Protein 8BXH (pdb70)

B-factor: mean 26.98, std 14.67, range [10.23, 125.67]

InterPro domains:
  IPR000299 FERM domain [PS50057] (37-380)
  IPR000719 Protein kinase domain [PS50011] (545-809)
  IPR000719 Protein kinase domain [PS50011] (849-1126)
  IPR000980 SH2 domain [PF21990] (399-501)
  IPR000980 SH2 domain [PS50001] (401-482)
  IPR000980 SH2 domain [SM00252] (397-487)
  IPR001245 Serine-threonine/tyrosine-protein kinase, catalytic domain [PF07714] (546-805)
  IPR001245 Serine-threonine/tyrosine-protein kinase, catalytic domain [PF07714] (849-1120)
  IPR001245 Serine-threonine/tyrosine-protein kinase, catalytic domain [PR00109] (929-942)
  IPR001245 Serine-threonine/tyrosine-protein kinase, catalytic domain [PR00109] (966-984)
  IPR001245 Serine-threonine/tyrosine-protein kinase, catalytic domain [PR00109] (1016-1026)
  IPR001245 Serine-threonine/tyrosine-protein kinase, catalytic domain [PR00109] (1035-1057)
  IPR008266 Tyrosine-protein kinase, active site [PS00109] (972-984)
  IPR011009 Protein kinase-like domain superfamily [SSF56112] (522-814)
  IPR011009 Protein kinase-like domain superfamily [SSF56112] (842-1119)
  IPR011993 PH-like domain superfamily [G3DSA:2.30.29.30] (267-387)
  IPR016251 Tyrosine-protein kinase, non-receptor Jak/Tyk2 [PIRSF000636] (9-1130)
  IPR016251 Tyrosine-protein kinase, non-receptor Jak/Tyk2 [PR01823] (365-389)
  IPR016251 Tyrosine-protein kinase, non-receptor Jak/Tyk2 [PR01823] (693-717)
  IPR016251 Tyrosine-protein kinase, non-receptor Jak/Tyk2 [PR01823] (919-945)

Nearest PDB structures (foldseek):
  7ree-assembly1_A  TM=9.880E-01  e=8.557E-50  Homo sapiens
  5tq3-assembly2_B  TM=9.654E-01  e=2.389E-45  Homo sapiens
  5tq3-assembly1_A  TM=9.717E-01  e=9.694E-45  Homo sapiens
  6aak-assembly1_B  TM=9.637E-01  e=3.749E-36  Homo sapiens
  6glb-assembly2_B  TM=9.439E-01  e=1.583E-36  Homo sapiens

Foldseek 3Di:
DVDDDDADQVQQEPVQWAFDAWFDADDFKTKTWTARCPVPPPHHAIKIKIFTPDDDPVLVVLVVVLLVLQCVDDDQQAFHWDHWHCPPVNPGIMTITHDAPQAFQLVCLVPPVVLDDVLLLLLALLSVLVLLVRCVVQQKFQQDDASNQWGHNDSRGIHGHDSSPIDHDDPPDLADDPDDDHPLLLFALCCLVGVDTHQLRVLLSSLLRSQSSQLSNDPCQHSVSQLCVVQPVPDDDCSSSVSSNVCLVVPNDRDRHVPHDPVSNVLSVLSSDNPSVSRDGSVVSSVVSVCVSVPPDD

Structure (mmCIF, N/CA/C/O backbone):
data_8BXH
#
_entry.id   8BXH
#
_cell.length_a   107.360
_cell.length_b   68.926
_cell.length_c   49.936
_cell.angle_alpha   90.000
_cell.angle_beta   99.510
_cell.angle_gamma   90.000
#
_symmetry.space_group_name_H-M   'C 1 2 1'
#
loop_
_entity.id
_entity.type
_entity.pdbx_description
1 polymer 'Tyrosine-protein kinase JAK2'
2 non-polymer Momelotinib
3 non-polymer 'MALONATE ION'
4 water water
#
loop_
_atom_site.group_PDB
_atom_site.id
_atom_site.type_symbol
_atom_site.label_atom_id
_atom_site.label_alt_id
_atom_site.label_comp_id
_atom_site.label_asym_id
_atom_site.label_entity_id
_atom_site.label_seq_id
_atom_site.pdbx_PDB_ins_code
_atom_site.Cartn_x
_atom_site.Cartn_y
_atom_site.Cartn_z
_atom_site.occupancy
_atom_site.B_iso_or_equiv
_atom_site.auth_seq_id
_atom_site.auth_comp_id
_atom_site.auth_asym_id
_atom_site.auth_atom_id
_atom_site.pdbx_PDB_model_num
ATOM 1 N N . ASN A 1 17 ? -42.66354 -0.79374 30.25125 1.000 48.39000 833 ASN A N 1
ATOM 2 C CA . ASN A 1 17 ? -42.58377 -0.97106 31.69648 1.000 47.32000 833 ASN A CA 1
ATOM 3 C C . ASN A 1 17 ? -42.02370 -2.34004 32.08710 1.000 43.00000 833 ASN A C 1
ATOM 4 O O . ASN A 1 17 ? -40.91362 -2.44014 32.63038 1.000 44.12000 833 ASN A O 1
ATOM 14 N N . LEU A 1 18 ? -42.80541 -3.38557 31.79123 1.000 47.54253 834 LEU A N 1
ATOM 15 C CA . LEU A 1 18 ? -42.52324 -4.71182 32.33119 1.000 50.49812 834 LEU A CA 1
ATOM 16 C C . LEU A 1 18 ? -41.08221 -5.12636 32.07690 1.000 47.93467 834 LEU A C 1
ATOM 17 O O . LEU A 1 18 ? -40.41930 -5.66063 32.97228 1.000 47.21882 834 LEU A O 1
ATOM 33 N N . TYR A 1 19 ? -40.58576 -4.89776 30.86011 1.000 45.24752 835 TYR A N 1
ATOM 34 C CA . TYR A 1 19 ? -39.22416 -5.25167 30.47009 1.000 41.74712 835 TYR A CA 1
ATOM 35 C C . TYR A 1 19 ? -38.56630 -4.02471 29.85934 1.000 39.28367 835 TYR A C 1
ATOM 36 O O . TYR A 1 19 ? -39.02205 -3.52004 28.82695 1.000 40.94172 835 TYR A O 1
ATOM 54 N N . PHE A 1 20 ? -37.49804 -3.55518 30.49623 1.000 36.32286 836 PHE A N 1
ATOM 55 C CA . PHE A 1 20 ? -36.82383 -2.33811 30.06620 1.000 39.70480 836 PHE A CA 1
ATOM 56 C C . PHE A 1 20 ? -36.01678 -2.59111 28.79755 1.000 47.26619 836 PHE A C 1
ATOM 57 O O . PHE A 1 20 ? -35.61090 -3.71897 28.50634 1.000 50.35602 836 PHE A O 1
ATOM 74 N N . GLN A 1 21 ? -35.79885 -1.51698 28.03687 1.000 50.79821 837 GLN A N 1
ATOM 75 C CA . GLN A 1 21 ? -35.11931 -1.60567 26.75131 1.000 55.80930 837 GLN A CA 1
ATOM 76 C C . GLN A 1 21 ? -33.77384 -2.30487 26.89253 1.000 58.38857 837 GLN A C 1
ATOM 77 O O . GLN A 1 21 ? -33.08436 -2.18179 27.90846 1.000 59.80188 837 GLN A O 1
ATOM 81 N N . SER A 1 22 ? -33.39445 -3.03908 25.85077 1.000 59.21761 838 SER A N 1
ATOM 82 C CA . SER A 1 22 ? -32.13802 -3.77199 25.88757 1.000 59.49662 838 SER A CA 1
ATOM 83 C C . SER A 1 22 ? -30.95780 -2.81138 25.95490 1.000 63.09178 838 SER A C 1
ATOM 84 O O . SER A 1 22 ? -30.86010 -1.86504 25.16950 1.000 66.06842 838 SER A O 1
ATOM 92 N N . MET A 1 23 ? -30.06623 -3.05611 26.91052 1.000 64.51828 839 MET A N 1
ATOM 93 C CA . MET A 1 23 ? -28.79668 -2.35279 26.99815 1.000 67.45280 839 MET A CA 1
ATOM 94 C C . MET A 1 23 ? -27.78641 -3.33312 27.57043 1.000 64.21026 839 MET A C 1
ATOM 95 O O . MET A 1 23 ? -28.14909 -4.26406 28.29242 1.000 64.14451 839 MET A O 1
ATOM 99 N N . ASP A 1 24 ? -26.51721 -3.14290 27.23383 1.000 53.48010 840 ASP A N 1
ATOM 100 C CA . ASP A 1 24 ? -25.47236 -4.02589 27.74210 1.000 43.13153 840 ASP A CA 1
ATOM 101 C C . ASP A 1 24 ? -24.66772 -3.25861 28.78360 1.000 35.38322 840 ASP A C 1
ATOM 102 O O . ASP A 1 24 ? -23.64489 -2.64080 28.46164 1.000 34.83577 840 ASP A O 1
ATOM 111 N N . PRO A 1 25 ? -25.09747 -3.23837 30.04522 1.000 30.69055 841 PRO A N 1
ATOM 112 C CA . PRO A 1 25 ? -24.36858 -2.45903 31.05147 1.000 27.65335 841 PRO A CA 1
ATOM 113 C 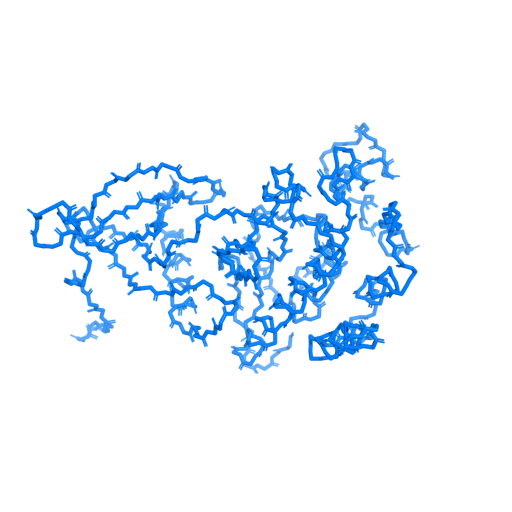C . PRO A 1 25 ? -23.08169 -3.09664 31.54337 1.000 26.77428 841 PRO A C 1
ATOM 114 O O . PRO A 1 25 ? -22.40900 -2.49466 32.38513 1.000 26.24787 841 PRO A O 1
ATOM 125 N N . THR A 1 26 ? -22.71826 -4.29150 31.07873 1.000 27.27697 842 THR A N 1
ATOM 126 C CA . THR A 1 26 ? -21.45527 -4.89638 31.47289 1.000 27.36908 842 THR A CA 1
ATOM 127 C C . THR A 1 26 ? -20.39353 -4.77278 30.39647 1.000 26.34528 842 THR A C 1
ATOM 128 O O . THR A 1 26 ? -19.25951 -5.21341 30.61489 1.000 28.26389 842 THR A O 1
ATOM 139 N N . GLN A 1 27 ? -20.73910 -4.19739 29.23681 1.000 24.71349 843 GLN A N 1
ATOM 140 C CA . GLN A 1 27 ? -19.78635 -4.12121 28.13656 1.000 23.16862 843 GLN A CA 1
ATOM 141 C C . GLN A 1 27 ? -18.64321 -3.18273 28.48173 1.000 23.42120 843 GLN A C 1
ATOM 142 O O . GLN A 1 27 ? -17.47301 -3.49604 28.23566 1.000 23.98445 843 GLN A O 1
ATOM 156 N N . PHE A 1 28 ? -18.96336 -2.02954 29.06486 1.000 20.55510 844 PHE A N 1
ATOM 157 C CA . PHE A 1 28 ? -17.96795 -1.05806 29.50360 1.000 19.08126 844 PHE A CA 1
ATOM 158 C C . PHE A 1 28 ? -18.26631 -0.74350 30.96312 1.000 19.54448 844 PHE A C 1
ATOM 159 O O . PHE A 1 28 ? -19.06901 0.14050 31.27791 1.000 21.13148 844 PHE A O 1
ATOM 176 N N . GLU A 1 29 ? -17.60437 -1.47719 31.84960 1.000 21.39465 845 GLU A N 1
ATOM 177 C CA . GLU A 1 29 ? -17.75516 -1.27800 33.28141 1.000 21.75526 845 GLU A CA 1
ATOM 178 C C . GLU A 1 29 ? -16.85120 -0.14432 33.73194 1.000 20.64986 845 GLU A C 1
ATOM 179 O O . GLU A 1 29 ? -15.67342 -0.09691 33.36199 1.000 20.22613 845 GLU A O 1
ATOM 191 N N . GLU A 1 30 ? -17.39923 0.75870 34.54991 1.000 21.02884 846 GLU A N 1
ATOM 192 C CA . GLU A 1 30 ? -16.66211 1.96960 34.89420 1.000 21.79999 846 GLU A CA 1
ATOM 193 C C . GLU A 1 30 ? -15.33571 1.64551 35.56655 1.000 21.73684 846 GLU A C 1
ATOM 194 O O . GLU A 1 30 ? -14.34364 2.35181 35.34478 1.000 22.00528 846 GLU A O 1
ATOM 206 N N . ARG A 1 31 ? -15.27401 0.56618 36.35331 1.000 23.35282 847 ARG A N 1
ATOM 207 C CA . ARG A 1 31 ? -14.03676 0.27826 37.07015 1.000 26.00049 847 ARG A CA 1
ATOM 208 C C . ARG A 1 31 ? -12.87714 -0.06134 36.13997 1.000 25.69258 847 ARG A C 1
ATOM 209 O O . ARG A 1 31 ? -11.72003 0.01829 36.56495 1.000 28.96133 847 ARG A O 1
ATOM 230 N N . HIS A 1 32 ? -13.15025 -0.43781 34.89085 1.000 22.90805 848 HIS A N 1
ATOM 231 C CA . HIS A 1 32 ? -12.09966 -0.78408 33.94386 1.000 22.55006 848 HIS A CA 1
ATOM 232 C C . HIS A 1 32 ? -11.87969 0.27905 32.88353 1.000 21.18416 848 HIS A C 1
ATOM 233 O O . HIS A 1 32 ? -11.03363 0.09023 31.99531 1.000 22.16581 848 HIS A O 1
ATOM 247 N N . LEU A 1 33 ? -12.59301 1.39210 32.96202 1.000 20.35771 849 LEU A N 1
ATOM 248 C CA . LEU A 1 33 ? -12.46404 2.48414 32.00568 1.000 19.67343 849 LEU A CA 1
ATOM 249 C C . LEU A 1 33 ? -11.51332 3.50855 32.61200 1.000 20.53407 849 LEU A C 1
ATOM 250 O O . LEU A 1 33 ? -11.86819 4.20697 33.56726 1.000 24.02126 849 LEU A O 1
ATOM 266 N N . LYS A 1 34 ? -10.30791 3.59904 32.05074 1.000 19.58134 850 LYS A N 1
ATOM 267 C CA . LYS A 1 34 ? -9.20312 4.33081 32.65555 1.000 21.24470 850 LYS A CA 1
ATOM 268 C C . LYS A 1 34 ? -8.93103 5.61040 31.88223 1.000 21.21570 850 LYS A C 1
ATOM 269 O O . LYS A 1 34 ? -8.72171 5.57038 30.66975 1.000 20.04188 850 LYS A O 1
ATOM 288 N N . PHE A 1 35 ? -8.89277 6.73266 32.59570 1.000 20.08136 851 PHE A N 1
ATOM 289 C CA . PHE A 1 35 ? -8.65075 8.03302 31.98589 1.000 20.31032 851 PHE A CA 1
ATOM 290 C C . PHE A 1 35 ? -7.25600 8.09972 31.38320 1.000 19.98400 851 PHE A C 1
ATOM 291 O O . PHE A 1 35 ? -6.26991 7.71715 32.02289 1.000 21.47360 851 PHE A O 1
ATOM 308 N N . LEU A 1 36 ? -7.17601 8.60935 30.15028 1.000 19.58129 852 LEU A N 1
ATOM 309 C CA . LEU A 1 36 ? -5.90029 8.93097 29.52348 1.000 18.73647 852 LEU A CA 1
ATOM 310 C C . LEU A 1 36 ? -5.70904 10.41355 29.25182 1.000 20.65245 852 LEU A C 1
ATOM 311 O O . LEU A 1 36 ? -4.58837 10.90263 29.37051 1.000 21.58417 852 LEU A O 1
ATOM 327 N N . GLN A 1 37 ? -6.75133 11.13946 28.85272 1.000 21.39733 853 GLN A N 1
ATOM 328 C CA . GLN A 1 37 ? -6.56476 12.52669 28.42852 1.000 23.11331 853 GLN A CA 1
ATOM 329 C C . GLN A 1 37 ? -7.91852 13.19687 28.28517 1.000 23.52653 853 GLN A C 1
ATOM 330 O O . GLN A 1 37 ? -8.90656 12.54664 27.94778 1.000 24.33714 853 GLN A O 1
ATOM 344 N N . GLN A 1 38 ? -7.95760 14.50100 28.56369 1.000 25.23725 854 GLN A N 1
ATOM 345 C CA . GLN A 1 38 ? -9.10163 15.31348 28.17995 1.000 27.80341 854 GLN A CA 1
ATOM 346 C C . GLN A 1 38 ? -8.94678 15.72652 26.72133 1.000 28.68765 854 GLN A C 1
ATOM 347 O O . GLN A 1 38 ? -7.86562 16.14909 26.29760 1.000 31.40110 854 GLN A O 1
ATOM 361 N N . LEU A 1 39 ? -10.02566 15.59086 25.94968 1.000 25.12152 855 LEU A N 1
ATOM 362 C CA . LEU A 1 39 ? -10.00751 15.89152 24.52469 1.000 28.87187 855 LEU A CA 1
ATOM 363 C C . LEU A 1 39 ? -10.77631 17.14481 24.13822 1.000 33.83040 855 LEU A C 1
ATOM 364 O O . LEU A 1 39 ? -10.47813 17.73733 23.10404 1.000 37.95186 855 LEU A O 1
ATOM 380 N N . GLY A 1 40 ? -11.76635 17.55711 24.90410 1.000 36.99129 856 GLY A N 1
ATOM 381 C CA . GLY A 1 40 ? -12.44747 18.79067 24.56986 1.000 40.53119 856 GLY A CA 1
ATOM 382 C C . GLY A 1 40 ? -13.78703 18.87375 25.25149 1.000 45.90022 856 GLY A C 1
ATOM 383 O O . GLY A 1 40 ? -14.30174 17.89496 25.78934 1.000 42.37355 856 GLY A O 1
ATOM 387 N N . LYS A 1 41 ? -14.34130 20.08781 25.22904 1.000 53.06687 857 LYS A N 1
ATOM 388 C CA . LYS A 1 41 ? -15.66026 20.37611 25.77264 1.000 57.18578 857 LYS A CA 1
ATOM 389 C C . LYS A 1 41 ? -16.49740 21.07991 24.71306 1.000 61.69159 857 LYS A C 1
ATOM 390 O O . LYS A 1 41 ? -16.00042 21.95319 23.99530 1.000 62.14692 857 LYS A O 1
ATOM 394 N N . GLY A 1 42 ? -17.76058 20.69320 24.61319 1.000 64.58409 858 GLY A N 1
ATOM 395 C CA . GLY A 1 42 ? -18.71307 21.32953 23.71663 1.000 69.52941 858 GLY A CA 1
ATOM 396 C C . GLY A 1 42 ? -19.59351 22.31749 24.44978 1.000 75.71697 858 GLY A C 1
ATOM 397 O O . GLY A 1 42 ? -19.15266 22.99859 25.38218 1.000 74.01154 858 GLY A O 1
ATOM 401 N N . ASN A 1 43 ? -20.85574 22.39933 24.02609 1.000 83.59947 859 ASN A N 1
ATOM 402 C CA . ASN A 1 43 ? -21.82307 23.21137 24.75498 1.000 89.61860 859 ASN A CA 1
ATOM 403 C C . ASN A 1 43 ? -22.37730 22.44341 25.94728 1.000 83.97584 859 ASN A C 1
ATOM 404 O O . ASN A 1 43 ? -22.42123 22.96082 27.06973 1.000 83.11258 859 ASN A O 1
ATOM 415 N N . PHE A 1 44 ? -22.79733 21.20030 25.71663 1.000 79.34894 860 PHE A N 1
ATOM 416 C CA . PHE A 1 44 ? -23.40901 20.38495 26.74887 1.000 72.18233 860 PHE A CA 1
ATOM 417 C C . PHE A 1 44 ? -22.55926 19.19435 27.17020 1.000 54.83028 860 PHE A C 1
ATOM 418 O O . PHE A 1 44 ? -22.94126 18.50068 28.11758 1.000 44.49758 860 PHE A O 1
ATOM 435 N N . GLY A 1 45 ? -21.42044 18.93996 26.50905 1.000 48.76374 861 GLY A N 1
ATOM 436 C CA . GLY A 1 45 ? -20.67648 17.71740 26.72576 1.000 41.82084 861 GLY A CA 1
ATOM 437 C C . GLY A 1 45 ? -19.17869 17.94008 26.85953 1.000 37.08604 861 GLY A C 1
ATOM 438 O O . GLY A 1 45 ? -18.65126 19.02233 26.59820 1.000 37.86768 861 GLY A O 1
ATOM 442 N N . SER A 1 46 ? -18.50285 16.86864 27.26538 1.000 33.15923 862 SER A N 1
ATOM 443 C CA . SER A 1 46 ? -17.06416 16.83812 27.46185 1.000 28.67983 862 SER A CA 1
ATOM 444 C C . SER A 1 46 ? -16.59552 15.47509 26.98075 1.000 25.72942 862 SER A C 1
ATOM 445 O O . SER A 1 46 ? -17.30132 14.48293 27.16646 1.000 25.34516 862 SER A O 1
ATOM 453 N N . VAL A 1 47 ? -15.42584 15.41578 26.35034 1.000 23.68707 863 VAL A N 1
ATOM 454 C CA . VAL A 1 47 ? -14.94049 14.16135 25.78329 1.000 22.08164 863 VAL A CA 1
ATOM 455 C C . VAL A 1 47 ? -13.55496 13.85737 26.32312 1.000 22.61325 863 VAL A C 1
ATOM 456 O O . VAL A 1 47 ? -12.67985 14.73144 26.33946 1.000 24.41607 863 VAL A O 1
ATOM 469 N N . GLU A 1 48 ? -13.35842 12.60790 26.73960 1.000 22.13954 864 GLU A N 1
ATOM 470 C CA . GLU A 1 48 ? -12.07709 12.11418 27.19355 1.000 23.79497 864 GLU A CA 1
ATOM 471 C C . GLU A 1 48 ? -11.59000 10.96018 26.33177 1.000 21.95525 864 GLU A C 1
ATOM 472 O O . GLU A 1 48 ? -12.37015 10.25241 25.69186 1.000 20.82620 864 GLU A O 1
ATOM 484 N N . MET A 1 49 ? -10.27821 10.76318 26.37236 1.000 21.39993 865 MET A N 1
ATOM 485 C CA . MET A 1 49 ? -9.64523 9.54732 25.89246 1.000 19.64711 865 MET A CA 1
ATOM 486 C C . MET A 1 49 ? -9.47142 8.61615 27.08514 1.000 19.08913 865 MET A C 1
ATOM 487 O O . MET A 1 49 ? -8.96648 9.02891 28.13482 1.000 19.46812 865 MET A O 1
ATOM 501 N N . CYS A 1 50 ? -9.87452 7.36083 26.91613 1.000 17.92323 866 CYS A N 1
ATOM 502 C CA . CYS A 1 50 ? -9.74695 6.36301 27.95786 1.000 17.80743 866 CYS A CA 1
ATOM 503 C C . CYS A 1 50 ? -9.21939 5.06961 27.36092 1.000 17.47581 866 CYS A C 1
ATOM 504 O O . CYS A 1 50 ? -9.20180 4.86914 26.14265 1.000 17.28891 866 CYS A O 1
ATOM 512 N N . ARG A 1 51 ? -8.78132 4.18317 28.23890 1.000 18.22060 867 ARG A N 1
ATOM 513 C CA . ARG A 1 51 ? -8.38779 2.83496 27.86530 1.000 19.01813 867 ARG A CA 1
ATOM 514 C C . ARG A 1 51 ? -9.32250 1.88938 28.59316 1.000 19.92080 867 ARG A C 1
ATOM 515 O O . ARG A 1 51 ? -9.56382 2.06007 29.78983 1.000 20.46033 867 ARG A O 1
ATOM 536 N N . TYR A 1 52 ? -9.87409 0.92088 27.87675 1.000 18.74704 868 TYR A N 1
ATOM 537 C CA . TYR A 1 52 ? -10.75958 -0.06670 28.48119 1.000 20.18404 868 TYR A CA 1
ATOM 538 C C . TYR A 1 52 ? -9.94556 -1.34301 28.69326 1.000 23.65022 868 TYR A C 1
ATOM 539 O O . TYR A 1 52 ? -9.62311 -2.04698 27.73020 1.000 25.10301 868 TYR A O 1
ATOM 557 N N . ASP A 1 53 ? -9.63407 -1.63131 29.96597 1.000 27.71912 869 ASP A N 1
ATOM 558 C CA . ASP A 1 53 ? -8.61233 -2.58783 30.39631 1.000 33.04079 869 ASP A CA 1
ATOM 559 C C . ASP A 1 53 ? -9.25333 -3.59778 31.34434 1.000 33.23817 869 ASP A C 1
ATOM 560 O O . ASP A 1 53 ? -8.97147 -3.61035 32.55096 1.000 34.00405 869 ASP A O 1
ATOM 569 N N . PRO A 1 54 ? -10.13274 -4.45840 30.82820 1.000 31.12488 870 PRO A N 1
ATOM 570 C CA . PRO A 1 54 ? -10.83147 -5.39883 31.72124 1.000 34.16204 870 PRO A CA 1
ATOM 571 C C . PRO A 1 54 ? -9.92490 -6.46105 32.31359 1.000 39.29944 870 PRO A C 1
ATOM 572 O O . PRO A 1 54 ? -10.19851 -6.95186 33.41632 1.000 39.85475 870 PRO A O 1
ATOM 583 N N . LEU A 1 55 ? -8.84945 -6.82816 31.62865 1.000 43.06836 871 LEU A N 1
ATOM 584 C CA . LEU A 1 55 ? -7.87024 -7.75368 32.19361 1.000 49.48490 871 LEU A CA 1
ATOM 585 C C . LEU A 1 55 ? -6.82839 -7.01949 33.02201 1.000 55.87510 871 LEU A C 1
ATOM 586 O O . LEU A 1 55 ? -5.65565 -7.40852 33.03381 1.000 59.09652 871 LEU A O 1
ATOM 602 N N . GLN A 1 56 ? -7.27138 -5.96574 33.72697 1.000 57.08841 872 GLN A N 1
ATOM 603 C CA . GLN A 1 56 ? -6.44665 -5.02002 34.47746 1.000 57.59902 872 GLN A CA 1
ATOM 604 C C . GLN A 1 56 ? -4.95818 -5.30764 34.36644 1.000 56.22252 872 GLN A C 1
ATOM 605 O O . GLN A 1 56 ? -4.29298 -5.57496 35.37298 1.000 56.57520 872 GLN A O 1
ATOM 619 N N . ASP A 1 57 ? -4.43290 -5.25545 33.13850 1.000 53.92490 873 ASP A N 1
ATOM 620 C CA . ASP A 1 57 ? -3.03259 -5.56411 32.87518 1.000 53.23534 873 ASP A CA 1
ATOM 621 C C . ASP A 1 57 ? -2.33329 -4.43732 32.12157 1.000 50.77716 873 ASP A C 1
ATOM 622 O O . ASP A 1 57 ? -1.27899 -4.66387 31.52027 1.000 50.16918 873 ASP A O 1
ATOM 631 N N . ASN A 1 58 ? -2.90111 -3.23187 32.13826 1.000 50.26395 874 ASN A N 1
ATOM 632 C CA . ASN A 1 58 ? -2.34507 -2.05805 31.47194 1.000 51.95626 874 ASN A CA 1
ATOM 633 C C . ASN A 1 58 ? -2.45793 -2.12754 29.95175 1.000 49.40331 874 ASN A C 1
ATOM 634 O O . ASN A 1 58 ? -1.68752 -1.46701 29.24188 1.000 47.35309 874 ASN A O 1
ATOM 645 N N . THR A 1 59 ? -3.39635 -2.92745 29.43854 1.000 50.16128 875 THR A N 1
ATOM 646 C CA . THR A 1 59 ? -3.67519 -3.00396 28.00801 1.000 50.40604 875 THR A CA 1
ATOM 647 C C . THR A 1 59 ? -5.14642 -2.68303 27.75314 1.000 50.37441 875 THR A C 1
ATOM 648 O O . THR A 1 59 ? -5.81601 -2.09352 28.61034 1.000 54.32741 875 THR A O 1
ATOM 659 N N . GLY A 1 60 ? -5.65317 -3.06507 26.58950 1.000 43.14728 876 GLY A N 1
ATOM 660 C CA . GLY A 1 60 ? -7.02742 -2.81713 26.20279 1.000 36.89918 876 GLY A CA 1
ATOM 661 C C . GLY A 1 60 ? -7.12311 -1.81309 25.06641 1.000 30.75374 876 GLY A C 1
ATOM 662 O O . GLY A 1 60 ? -6.14500 -1.18089 24.66113 1.000 34.22249 876 GLY A O 1
ATOM 666 N N . GLU A 1 61 ? -8.33725 -1.66959 24.54218 1.000 24.67407 877 GLU A N 1
ATOM 667 C CA A GLU A 1 61 ? -8.55818 -0.73085 23.45370 0.615 23.63708 877 GLU A CA 1
ATOM 668 C CA B GLU A 1 61 ? -8.56047 -0.73089 23.45362 0.385 23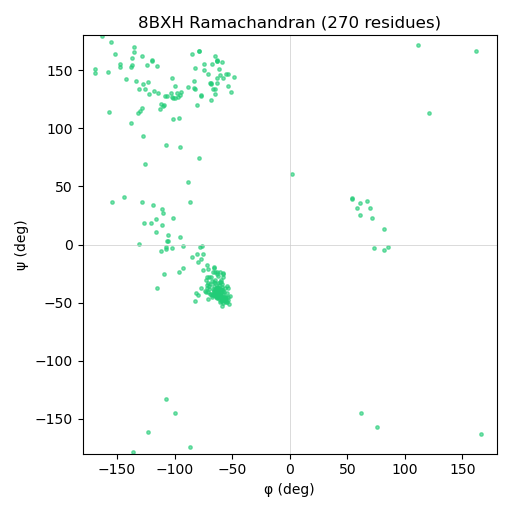.96342 877 GLU A CA 1
ATOM 669 C C . GLU A 1 61 ? -8.64970 0.69303 23.98861 1.000 19.98406 877 GLU A C 1
ATOM 670 O O . GLU A 1 61 ? -9.14480 0.94328 25.09071 1.000 20.52088 877 GLU A O 1
ATOM 693 N N . VAL A 1 62 ? -8.15627 1.62584 23.20564 1.000 18.61803 878 VAL A N 1
ATOM 694 C CA . VAL A 1 62 ? -8.29958 3.04400 23.49473 1.000 18.04954 878 VAL A CA 1
ATOM 695 C C . VAL A 1 62 ? -9.60864 3.49531 22.87594 1.000 17.42313 878 VAL A C 1
ATOM 696 O O . VAL A 1 62 ? -9.92908 3.13512 21.73437 1.000 18.85487 878 VAL A O 1
ATOM 709 N N . VAL A 1 63 ? -10.37317 4.27997 23.63805 1.000 15.61505 879 VAL A N 1
ATOM 710 C CA . VAL A 1 63 ? -11.70144 4.72225 23.23736 1.000 15.30186 879 VAL A CA 1
ATOM 711 C C . VAL A 1 63 ? -11.87153 6.19815 23.58084 1.000 15.36501 879 VAL A C 1
ATOM 712 O O . VAL A 1 63 ? -11.13941 6.76640 24.39412 1.000 16.16771 879 VAL A O 1
ATOM 725 N N . ALA A 1 64 ? -12.84364 6.82056 22.93621 1.000 15.08864 880 ALA A N 1
ATOM 726 C CA . ALA A 1 64 ? -13.26718 8.16168 23.30961 1.000 15.55450 880 ALA A CA 1
ATOM 727 C C . ALA A 1 64 ? -14.55853 8.04160 24.09875 1.000 15.09921 880 ALA A C 1
ATOM 728 O O . ALA A 1 64 ? -15.40348 7.19384 23.79742 1.000 15.69660 880 ALA A O 1
ATOM 735 N N . VAL A 1 65 ? -14.71113 8.89851 25.10278 1.000 14.61230 881 VAL A N 1
ATOM 736 C CA . VAL A 1 65 ? -15.79581 8.80181 26.06845 1.000 15.87823 881 VAL A CA 1
ATOM 737 C C . VAL A 1 65 ? -16.43937 10.17863 26.15316 1.000 17.38103 881 VAL A C 1
ATOM 738 O O . VAL A 1 65 ? -15.79732 11.14065 26.58995 1.000 19.97867 881 VAL A O 1
ATOM 751 N N . LYS A 1 66 ? -17.69363 10.27780 25.73334 1.000 16.29672 882 LYS A N 1
ATOM 752 C CA . LYS A 1 66 ? -18.43231 11.52996 25.80307 1.000 16.95206 882 LYS A CA 1
ATOM 753 C C . LYS A 1 66 ? -19.31337 11.53678 27.04385 1.000 18.32324 882 LYS A C 1
ATOM 754 O O . LYS A 1 66 ? -20.03762 10.56958 27.30683 1.000 17.61527 882 LYS A O 1
ATOM 773 N N . LYS A 1 67 ? -19.22074 12.63228 27.79889 1.000 19.14177 883 LYS A N 1
ATOM 774 C CA . LYS A 1 67 ? -19.96629 12.85732 29.01779 1.000 20.50778 883 LYS A CA 1
ATOM 775 C C . LYS A 1 67 ? -20.64792 14.20915 28.90669 1.000 23.03964 883 LYS A C 1
ATOM 776 O O . LYS A 1 67 ? -20.23119 15.08001 28.14332 1.000 24.70293 883 LYS A O 1
ATOM 795 N N . LEU A 1 68 ? -21.63634 14.42179 29.74649 1.000 26.02150 884 LEU A N 1
ATOM 796 C CA . LEU A 1 68 ? -22.26594 15.72656 29.77502 1.000 25.72943 884 LEU A CA 1
ATOM 797 C C . LEU A 1 68 ? -21.47467 16.71621 30.62836 1.000 26.82429 884 LEU A C 1
ATOM 798 O O . LEU A 1 68 ? -20.75863 16.33399 31.55917 1.000 28.99819 884 LEU A O 1
ATOM 814 N N . GLN A 1 69 ? -21.59196 18.00695 30.26467 1.000 29.20614 885 GLN A N 1
ATOM 815 C CA . GLN A 1 69 ? -21.08943 19.10261 31.09274 1.000 31.16692 885 GLN A CA 1
ATOM 816 C C . GLN A 1 69 ? -22.07325 19.45253 32.20467 1.000 30.94585 885 GLN A C 1
ATOM 817 O O . GLN A 1 69 ? -21.66785 19.72595 33.34157 1.000 32.54073 885 GLN A O 1
ATOM 831 N N . HIS A 1 70 ? -23.36705 19.47844 31.89811 1.000 31.68014 886 HIS A N 1
ATOM 832 C CA . HIS A 1 70 ? -24.39973 19.77692 32.89065 1.000 34.04360 886 HIS A CA 1
ATOM 833 C C . HIS A 1 70 ? -25.48639 18.71845 32.77544 1.000 32.50389 886 HIS A C 1
ATOM 834 O O . HIS A 1 70 ? -26.20395 18.67226 31.77125 1.000 32.73023 886 HIS A O 1
ATOM 848 N N . SER A 1 71 ? -25.62362 17.89678 33.81892 1.000 30.39585 887 SER A N 1
ATOM 849 C CA A SER A 1 71 ? -26.45993 16.69443 33.77266 0.543 35.36738 887 SER A CA 1
ATOM 850 C CA B SER A 1 71 ? -26.46256 16.69856 33.76422 0.457 31.71695 887 SER A CA 1
ATOM 851 C C . SER A 1 71 ? -27.86711 16.99824 34.28736 1.000 33.11184 887 SER A C 1
ATOM 852 O O . SER A 1 71 ? -28.32422 16.48407 35.31207 1.000 33.48296 887 SER A O 1
ATOM 867 N N . THR A 1 72 ? -28.54955 17.86836 33.55744 1.000 29.99308 888 THR A N 1
ATOM 868 C CA . THR A 1 72 ? -29.95013 18.08346 33.84431 1.000 28.60871 888 THR A CA 1
ATOM 869 C C . THR A 1 72 ? -30.75306 16.93464 33.24554 1.000 24.71095 888 THR A C 1
ATOM 870 O O . THR A 1 72 ? -30.28604 16.19681 32.37829 1.000 25.96102 888 THR A O 1
ATOM 881 N N . GLU A 1 73 ? -32.01017 16.83821 33.65759 1.000 27.48229 889 GLU A N 1
ATOM 882 C CA . GLU A 1 73 ? -32.86866 15.79670 33.11531 1.000 31.72490 889 GLU A CA 1
ATOM 883 C C . GLU A 1 73 ? -33.03438 15.92619 31.60447 1.000 33.27766 889 GLU A C 1
ATOM 884 O O . GLU A 1 73 ? -32.92223 14.93368 30.88264 1.000 33.55401 889 GLU A O 1
ATOM 896 N N . GLU A 1 74 ? -33.35934 17.13486 31.11481 1.000 33.15399 890 GLU A N 1
ATOM 897 C CA . GLU A 1 74 ? -33.61901 17.32870 29.68747 1.000 34.57521 890 GLU A CA 1
ATOM 898 C C . GLU A 1 74 ? -32.39737 16.95915 28.86659 1.000 30.95111 890 GLU A C 1
ATOM 899 O O . GLU A 1 74 ? -32.50969 16.37959 27.77604 1.000 31.30115 890 GLU A O 1
ATOM 911 N N . HIS A 1 75 ? -31.21617 17.29848 29.37834 1.000 29.41667 891 HIS A N 1
ATOM 912 C CA . HIS A 1 75 ? -29.99467 16.96071 28.66859 1.000 26.52429 891 HIS A CA 1
ATOM 913 C C . HIS A 1 75 ? -29.78778 15.46153 28.61607 1.000 26.12683 891 HIS A C 1
ATOM 914 O O . HIS A 1 75 ? -29.30957 14.93966 27.60782 1.000 26.05311 891 HIS A O 1
ATOM 928 N N . LEU A 1 76 ? -30.12176 14.74922 29.69341 1.000 25.36093 892 LEU A N 1
ATOM 929 C CA A LEU A 1 76 ? -29.96665 13.29931 29.67639 0.554 25.10566 892 LEU A CA 1
ATOM 930 C CA B LEU A 1 76 ? -29.98372 13.29730 29.68128 0.446 25.45832 892 LEU A CA 1
ATOM 931 C C . LEU A 1 76 ? -30.87069 12.67214 28.61728 1.000 26.15052 892 LEU A C 1
ATOM 932 O O . LEU A 1 76 ? -30.45582 11.73732 27.91960 1.000 26.56897 892 LEU A O 1
ATOM 963 N N . ARG A 1 77 ? -32.10219 13.15839 28.47836 1.000 28.72183 893 ARG A N 1
ATOM 964 C CA . ARG A 1 77 ? -33.01089 12.61971 27.47010 1.000 29.58255 893 ARG A CA 1
ATOM 965 C C . ARG A 1 77 ? -32.46754 12.85886 26.06505 1.000 27.88231 893 ARG A C 1
ATOM 966 O O . ARG A 1 77 ? -32.48078 11.96230 25.20935 1.000 28.82715 893 ARG A O 1
ATOM 987 N N . ASP A 1 78 ? -31.99675 14.07180 25.80397 1.000 26.70847 894 ASP A N 1
ATOM 988 C CA . ASP A 1 78 ? -31.40213 14.34666 24.50278 1.000 25.75312 894 ASP A CA 1
ATOM 989 C C . ASP A 1 78 ? -30.16356 13.49453 24.26262 1.000 22.28164 894 ASP A C 1
ATOM 990 O O . ASP A 1 78 ? -29.91677 13.06988 23.13132 1.000 21.34995 894 ASP A O 1
ATOM 999 N N . PHE A 1 79 ? -29.35639 13.26530 25.30571 1.000 20.79724 895 PHE A N 1
ATOM 1000 C CA . PHE A 1 79 ? -28.15148 12.44175 25.17081 1.000 19.76819 895 PHE A CA 1
ATOM 1001 C C . PHE A 1 79 ? -28.50371 10.99890 24.83258 1.000 19.87342 895 PHE A C 1
ATOM 1002 O O . PHE A 1 79 ? -27.83871 10.37329 23.99849 1.000 18.22852 895 PHE A O 1
ATOM 1019 N N . GLU A 1 80 ? -29.56048 10.45848 25.44383 1.000 20.43402 896 GLU A N 1
ATOM 1020 C CA . GLU A 1 80 ? -30.02790 9.12851 25.06163 1.000 21.79214 896 GLU A CA 1
ATOM 1021 C C . GLU A 1 80 ? -30.38983 9.06083 23.58304 1.000 21.07885 896 GLU A C 1
ATOM 1022 O O . GLU A 1 80 ? -30.09246 8.06511 22.91216 1.000 20.88145 896 GLU A O 1
ATOM 1034 N N . ARG A 1 81 ? -31.06718 10.09207 23.06547 1.000 20.61301 897 ARG A N 1
ATOM 1035 C CA . ARG A 1 81 ? -31.42246 10.10365 21.64767 1.000 20.76037 897 ARG A CA 1
ATOM 1036 C C . ARG A 1 81 ? -30.17392 10.14352 20.77558 1.000 19.17600 897 ARG A C 1
ATOM 1037 O O . ARG A 1 81 ? -30.09082 9.43734 19.76422 1.000 19.73657 897 ARG A O 1
ATOM 1041 N N . GLU A 1 82 ? -29.18964 10.95577 21.16755 1.000 17.52580 898 GLU A N 1
ATOM 1042 C CA . GLU A 1 82 ? -27.92238 11.03300 20.44453 1.000 16.85730 898 GLU A CA 1
ATOM 1043 C C . GLU A 1 82 ? -27.23561 9.67633 20.41496 1.000 16.77044 898 GLU A C 1
ATOM 1044 O O . GLU A 1 82 ? -26.71374 9.25009 19.37073 1.000 16.20984 898 GLU A O 1
ATOM 1056 N N . ILE A 1 83 ? -27.21961 8.98921 21.55809 1.000 17.08889 899 ILE A N 1
ATOM 1057 C CA . ILE A 1 83 ? -26.60566 7.67094 21.63952 1.000 17.05469 899 ILE A CA 1
ATOM 1058 C C . ILE A 1 83 ? -27.30617 6.70075 20.70699 1.000 17.43893 899 ILE A C 1
ATOM 1059 O O . ILE A 1 83 ? -26.65060 5.94064 19.98489 1.000 17.21785 899 ILE A O 1
ATOM 1075 N N . GLU A 1 84 ? -28.64311 6.70439 20.70772 1.000 17.17316 900 GLU A N 1
ATOM 1076 C CA . GLU A 1 84 ? -29.38077 5.81064 19.82228 1.000 20.04453 900 GLU A CA 1
ATOM 1077 C C . GLU A 1 84 ? -29.08845 6.13625 18.36807 1.000 18.36274 900 GLU A C 1
ATOM 1078 O O . GLU A 1 84 ? -28.93999 5.23164 17.53844 1.000 18.41010 900 GLU A O 1
ATOM 1090 N N . ILE A 1 85 ? -28.98743 7.42321 18.04575 1.000 16.84941 901 ILE A N 1
ATOM 1091 C CA . ILE A 1 85 ? -28.62869 7.81658 16.68371 1.000 16.37041 901 ILE A CA 1
ATOM 1092 C C . ILE A 1 85 ? -27.27256 7.23927 16.30081 1.000 15.72556 901 ILE A C 1
ATOM 1093 O O . ILE A 1 85 ? -27.13738 6.57671 15.26333 1.000 16.03876 901 ILE A O 1
ATOM 1109 N N . LEU A 1 86 ? -26.24805 7.46967 17.12647 1.000 15.00970 902 LEU A N 1
ATOM 1110 C CA . LEU A 1 86 ? -24.91234 7.00622 16.75553 1.000 15.13076 902 LEU A CA 1
ATOM 1111 C C . LEU A 1 86 ? -24.86470 5.48631 16.66273 1.000 14.82285 902 LEU A C 1
ATOM 1112 O O . LEU A 1 86 ? -24.23925 4.92694 15.75089 1.000 15.13865 902 LEU A O 1
ATOM 1128 N N . LYS A 1 87 ? -25.51604 4.79534 17.59900 1.000 15.13339 903 LYS A N 1
ATOM 1129 C CA . LYS A 1 87 ? -25.52397 3.33594 17.56765 1.000 15.98091 903 LYS A CA 1
ATOM 1130 C C . LYS A 1 87 ? -26.15038 2.80380 16.28650 1.000 17.25469 903 LYS A C 1
ATOM 1131 O O . LYS A 1 87 ? -25.75070 1.73598 15.80307 1.000 17.84948 903 LYS A O 1
ATOM 1150 N N . SER A 1 88 ? -27.12947 3.52303 15.72410 1.000 16.12036 904 SER A N 1
ATOM 1151 C CA . SER A 1 88 ? -27.79938 3.07627 14.50979 1.000 15.87559 904 SER A CA 1
ATOM 1152 C C . SER A 1 88 ? -26.95497 3.26639 13.25613 1.000 15.60454 904 SER A C 1
ATOM 1153 O O . SER A 1 88 ? -27.35427 2.79330 12.18827 1.000 17.87051 904 SER A O 1
ATOM 1161 N N . LEU A 1 89 ? -25.81857 3.94577 13.35229 1.000 15.41239 905 LEU A N 1
ATOM 1162 C CA . LEU A 1 89 ? -25.00881 4.28241 12.18655 1.000 14.93077 905 LEU A CA 1
ATOM 1163 C C . LEU A 1 89 ? -23.79535 3.36773 12.10561 1.000 15.42554 905 LEU A C 1
ATOM 1164 O O . LEU A 1 89 ? -23.06544 3.21363 13.08692 1.000 16.09929 905 LEU A O 1
ATOM 1180 N N . GLN A 1 90 ? -23.56123 2.78570 10.92282 1.000 15.33079 906 GLN A N 1
ATOM 1181 C CA . GLN A 1 90 ? -22.34752 2.01242 10.66321 1.000 15.99934 906 GLN A CA 1
ATOM 1182 C C . GLN A 1 90 ? -21.85314 2.37253 9.26628 1.000 15.29396 906 GLN A C 1
ATOM 1183 O O . GLN A 1 90 ? -22.42235 1.91235 8.27754 1.000 16.27825 906 GLN A O 1
ATOM 1197 N N . HIS A 1 91 ? -20.79796 3.17933 9.19321 1.000 14.20172 907 HIS A N 1
ATOM 1198 C CA . HIS A 1 91 ? -20.29495 3.64966 7.90634 1.000 14.02009 907 HIS A CA 1
ATOM 1199 C C . HIS A 1 91 ? -18.84198 4.05243 8.08976 1.000 13.10688 907 HIS A C 1
ATOM 1200 O O . HIS A 1 91 ? -18.44454 4.54022 9.15279 1.000 13.62531 907 HIS A O 1
ATOM 1214 N N . ASP A 1 92 ? -18.06153 3.88062 7.02277 1.000 13.69374 908 ASP A N 1
ATOM 1215 C CA . ASP A 1 92 ? -16.63653 4.17957 7.07194 1.000 14.67284 908 ASP A CA 1
ATOM 1216 C C . ASP A 1 92 ? -16.34674 5.62316 7.46791 1.000 14.01221 908 ASP A C 1
ATOM 1217 O O . ASP A 1 92 ? -15.27064 5.90235 8.00612 1.000 15.13074 908 ASP A O 1
ATOM 1226 N N . ASN A 1 93 ? -17.25220 6.55379 7.17327 1.000 12.41466 909 ASN A N 1
ATOM 1227 C CA . ASN A 1 93 ? -17.02406 7.97058 7.43283 1.000 11.96202 909 ASN A CA 1
ATOM 1228 C C . ASN A 1 93 ? -17.90329 8.50689 8.55559 1.000 12.76732 909 ASN A C 1
ATOM 1229 O O . ASN A 1 93 ? -18.19730 9.70038 8.59379 1.000 13.06998 909 ASN A O 1
ATOM 1240 N N . ILE A 1 94 ? -18.29899 7.62809 9.48013 1.000 12.91473 910 ILE A N 1
ATOM 1241 C CA A ILE A 1 94 ? -19.01767 7.98949 10.70053 0.551 13.26213 910 ILE A CA 1
ATOM 1242 C CA B ILE A 1 94 ? -19.00546 8.00136 10.69900 0.449 13.28844 910 ILE A CA 1
ATOM 1243 C C . ILE A 1 94 ? -18.24682 7.38396 11.87123 1.000 12.84892 910 ILE A C 1
ATOM 1244 O O . ILE A 1 94 ? -17.93530 6.18712 11.85450 1.000 13.79111 910 ILE A O 1
ATOM 1273 N N . VAL A 1 95 ? -17.94297 8.19823 12.89068 1.000 12.97787 911 VAL A N 1
ATOM 1274 C CA . VAL A 1 95 ? -17.21659 7.67779 14.04761 1.000 13.22531 911 VAL A CA 1
ATOM 1275 C C . VAL A 1 95 ? -17.94573 6.45508 14.60721 1.000 13.20952 911 VAL A C 1
ATOM 1276 O O . VAL A 1 95 ? -19.17451 6.44641 14.74899 1.000 14.72544 911 VAL A O 1
ATOM 1289 N N . LYS A 1 96 ? -17.18380 5.42052 14.94141 1.000 14.03066 912 LYS A N 1
ATOM 1290 C CA A LYS A 1 96 ? -17.76352 4.13176 15.29910 0.531 15.75978 912 LYS A CA 1
ATOM 1291 C CA B LYS A 1 96 ? -17.77707 4.13274 15.29054 0.469 15.67293 912 LYS A CA 1
ATOM 1292 C C . LYS A 1 96 ? -18.28538 4.12740 16.73105 1.000 15.14657 912 LYS A C 1
ATOM 1293 O O . LYS A 1 96 ? -17.52274 4.36100 17.67759 1.000 16.35457 912 LYS A O 1
ATOM 1330 N N . TYR A 1 97 ? -19.56492 3.80769 16.88959 1.000 14.59124 913 TYR A N 1
ATOM 1331 C CA . TYR A 1 97 ? -20.14279 3.57556 18.20416 1.000 14.22805 913 TYR A CA 1
ATOM 1332 C C . TYR A 1 97 ? -19.56555 2.30104 18.79108 1.000 14.49651 913 TYR A C 1
ATOM 1333 O O . TYR A 1 97 ? -19.42121 1.29446 18.09159 1.000 15.99661 913 TYR A O 1
ATOM 1351 N N . LYS A 1 98 ? -19.24272 2.33399 20.08176 1.000 14.51491 914 LYS A N 1
ATOM 1352 C CA A LYS A 1 98 ? -18.80688 1.12103 20.75828 0.474 15.07814 914 LYS A CA 1
ATOM 1353 C CA B LYS A 1 98 ? -18.78018 1.14654 20.79210 0.526 15.35187 914 LYS A CA 1
ATOM 1354 C C . LYS A 1 98 ? -19.74526 0.67289 21.86215 1.000 15.50712 914 LYS A C 1
ATOM 1355 O O . LYS A 1 98 ? -19.95405 -0.51862 22.01685 1.000 17.11254 914 LYS A O 1
ATOM 1392 N N . GLY A 1 99 ? -20.33593 1.58863 22.62087 1.000 15.20710 915 GLY A N 1
ATOM 1393 C CA . GLY A 1 99 ? -21.23178 1.17169 23.68313 1.000 15.52289 915 GLY A CA 1
ATOM 1394 C C . GLY A 1 99 ? -21.50998 2.33485 24.60470 1.000 14.70443 915 GLY A C 1
ATOM 1395 O O . GLY A 1 99 ? -21.27367 3.48947 24.25519 1.000 14.97810 915 GLY A O 1
ATOM 1399 N N . VAL A 1 100 ? -22.02275 2.00429 25.78321 1.000 15.07287 916 VAL A N 1
ATOM 1400 C CA A VAL A 1 100 ? -22.30098 2.98544 26.81874 0.475 16.05983 916 VAL A CA 1
ATOM 1401 C CA B VAL A 1 100 ? -22.32848 2.97078 26.82630 0.525 15.54924 916 VAL A CA 1
ATOM 1402 C C . VAL A 1 100 ? -21.69487 2.47122 28.11535 1.000 15.88876 916 VAL A C 1
ATOM 1403 O O . VAL A 1 100 ? -21.61714 1.26369 28.35398 1.000 18.13108 916 VAL A O 1
ATOM 1428 N N . CYS A 1 101 ? -21.24896 3.39768 28.94903 1.000 15.30710 917 CYS A N 1
ATOM 1429 C CA . CYS A 1 101 ? -20.81715 3.07528 30.30481 1.000 15.19659 917 CYS A CA 1
ATOM 1430 C C . CYS A 1 101 ? -21.82114 3.68916 31.26260 1.000 15.40186 917 CYS A C 1
ATOM 1431 O O . CYS A 1 101 ? -22.02596 4.89801 31.25630 1.000 16.96780 917 CYS A O 1
ATOM 1439 N N . TYR A 1 102 ? -22.44744 2.85572 32.08047 1.000 16.09667 918 TYR A N 1
ATOM 1440 C CA . TYR A 1 102 ? -23.40096 3.32705 33.08037 1.000 16.51519 918 TYR A CA 1
ATOM 1441 C C . TYR A 1 102 ? -22.62625 3.47652 34.38545 1.000 16.35197 918 TYR A C 1
ATOM 1442 O O . TYR A 1 102 ? -22.60914 2.59242 35.23855 1.000 17.45997 918 TYR A O 1
ATOM 1460 N N . SER A 1 103 ? -21.96449 4.62065 34.52822 1.000 15.98876 919 SER A N 1
ATOM 1461 C CA . SER A 1 103 ? -21.05859 4.86534 35.63229 1.000 16.49937 919 SER A CA 1
ATOM 1462 C C . SER A 1 103 ? -21.83535 5.41466 36.82836 1.000 16.79938 919 SER A C 1
ATOM 1463 O O . SER A 1 103 ? -23.07216 5.47433 36.83587 1.000 15.52557 919 SER A O 1
ATOM 1471 N N . ALA A 1 104 ? -21.09783 5.79365 37.86875 1.000 17.48892 920 ALA A N 1
ATOM 1472 C CA . ALA A 1 104 ? -21.70488 6.19470 39.14329 1.000 16.64412 920 ALA A CA 1
ATOM 1473 C C . ALA A 1 104 ? -22.64004 5.10534 39.66224 1.000 17.05731 920 ALA A C 1
ATOM 1474 O O . ALA A 1 104 ? -23.72220 5.37879 40.17604 1.000 17.35998 920 ALA A O 1
ATOM 1481 N N . GLY A 1 105 ? -22.23739 3.85143 39.50306 1.000 18.17323 921 GLY A N 1
ATOM 1482 C CA . GLY A 1 105 ? -23.07838 2.76243 39.97184 1.000 18.56011 921 GLY A CA 1
ATOM 1483 C C . GLY A 1 105 ? -24.36352 2.65090 39.18398 1.000 17.48633 921 GLY A C 1
ATOM 1484 O O . GLY A 1 105 ? -25.42522 2.37394 39.76281 1.000 19.61546 921 GLY A O 1
ATOM 1488 N N . ARG A 1 106 ? -24.29139 2.89437 37.87538 1.000 16.61515 922 ARG A N 1
ATOM 1489 C CA . ARG A 1 106 ? -25.41848 2.81634 36.95587 1.000 16.16250 922 ARG A CA 1
ATOM 1490 C C . ARG A 1 106 ? -26.43548 3.92678 37.17532 1.000 15.43083 922 ARG A C 1
ATOM 1491 O O . ARG A 1 106 ? -27.60918 3.76909 36.85965 1.000 17.80210 922 ARG A O 1
ATOM 1512 N N . ARG A 1 107 ? -25.94860 5.09075 37.61858 1.000 15.13867 923 ARG A N 1
ATOM 1513 C CA . ARG A 1 107 ? -26.76390 6.28356 37.82516 1.000 15.29921 923 ARG A CA 1
ATOM 1514 C C . ARG A 1 107 ? -26.27157 7.45149 36.97353 1.000 15.33081 923 ARG A C 1
ATOM 1515 O O . ARG A 1 107 ? -26.61401 8.60509 37.23581 1.000 15.97032 923 ARG A O 1
ATOM 1536 N N . ASN A 1 108 ? -25.48748 7.16266 35.94203 1.000 15.97296 924 ASN A N 1
ATOM 1537 C CA . ASN A 1 108 ? -24.99723 8.16165 35.00378 1.000 15.48348 924 ASN A CA 1
ATOM 1538 C C . ASN A 1 108 ? -24.78355 7.42416 33.68847 1.000 16.85993 924 ASN A C 1
ATOM 1539 O O . ASN A 1 108 ? -24.75352 6.19445 33.64950 1.000 19.07067 924 ASN A O 1
ATOM 1550 N N . LEU A 1 109 ? -24.66482 8.17388 32.61172 1.000 17.09684 925 LEU A N 1
ATOM 1551 C CA . LEU A 1 109 ? -24.51189 7.60573 31.27631 1.000 19.77607 925 LEU A CA 1
ATOM 1552 C C . LEU A 1 109 ? -23.34802 8.28362 30.57704 1.000 16.75206 925 LEU A C 1
ATOM 1553 O O . LEU A 1 109 ? -23.21914 9.50908 30.62532 1.000 18.09689 925 LEU A O 1
ATOM 1569 N N . LYS A 1 110 ? -22.48429 7.47726 29.94997 1.000 16.61516 926 LYS A N 1
ATOM 1570 C CA . LYS A 1 110 ? -21.39063 7.97264 29.12132 1.000 16.99679 926 LYS A CA 1
ATOM 1571 C C . LYS A 1 110 ? -21.37208 7.19247 27.82234 1.000 16.74937 926 LYS A C 1
ATOM 1572 O O . LYS A 1 110 ? -21.60465 5.98722 27.81649 1.000 17.40995 926 LYS A O 1
ATOM 1591 N N . LEU A 1 111 ? -21.09693 7.88368 26.72947 1.000 14.58600 927 LEU A N 1
ATOM 1592 C CA . LEU A 1 111 ? -21.08427 7.29151 25.39544 1.000 14.81231 927 LEU A CA 1
ATOM 1593 C C . LEU A 1 111 ? -19.66219 6.88489 25.03277 1.000 14.35700 927 LEU A C 1
ATOM 1594 O O . LEU A 1 111 ? -18.73095 7.68928 25.16557 1.000 14.99390 927 LEU A O 1
ATOM 1610 N N . ILE A 1 112 ? -19.49224 5.62730 24.60681 1.000 14.08327 928 ILE A N 1
ATOM 1611 C CA . ILE A 1 112 ? -18.18454 5.08626 24.24177 1.000 13.54900 928 ILE A CA 1
ATOM 1612 C C . ILE A 1 112 ? -18.09795 4.94966 22.72243 1.000 13.82270 928 ILE A C 1
ATOM 1613 O O . ILE A 1 112 ? -18.97365 4.34324 22.09644 1.000 13.56479 928 ILE A O 1
ATOM 1629 N N . MET A 1 113 ? -17.03691 5.51149 22.13701 1.000 13.60691 929 MET A N 1
ATOM 1630 C CA A MET A 1 113 ? -16.79798 5.53072 20.70119 0.479 14.27015 929 MET A CA 1
ATOM 1631 C CA B MET A 1 113 ? -16.82788 5.41535 20.69449 0.521 14.06749 929 MET A CA 1
ATOM 1632 C C . MET A 1 113 ? -15.35422 5.14307 20.42677 1.000 13.83328 929 MET A C 1
ATOM 1633 O O . MET A 1 113 ? -14.50979 5.19778 21.31968 1.000 14.70964 929 MET A O 1
ATOM 1660 N N . GLU A 1 114 ? -15.04716 4.79490 19.17204 1.000 15.09127 930 GLU A N 1
ATOM 1661 C CA . GLU A 1 114 ? -13.64564 4.61570 18.82330 1.000 15.17289 930 GLU A CA 1
ATOM 1662 C C . GLU A 1 114 ? -12.91257 5.94794 18.98966 1.000 15.56501 930 GLU A C 1
ATOM 1663 O O . GLU A 1 114 ? -13.51246 7.02810 18.95503 1.000 16.74674 930 GLU A O 1
ATOM 1675 N N . TYR A 1 115 ? -11.59887 5.85617 19.16468 1.000 15.26500 931 TYR A N 1
ATOM 1676 C CA . TYR A 1 115 ? -10.72989 7.01446 19.30895 1.000 14.94126 931 TYR A CA 1
ATOM 1677 C C . TYR A 1 115 ? -10.01664 7.28927 17.98591 1.000 15.65452 931 TYR A C 1
ATOM 1678 O O . TYR A 1 115 ? -9.36320 6.39569 17.42008 1.000 16.65724 931 TYR A O 1
ATOM 1696 N N . LEU A 1 116 ? -10.13456 8.52984 17.49779 1.000 15.24131 932 LEU A N 1
ATOM 1697 C CA . LEU A 1 116 ? -9.47521 8.94188 16.25813 1.000 15.65715 932 LEU A CA 1
ATOM 1698 C C . LEU A 1 116 ? -8.33402 9.89147 16.59219 1.000 16.05981 932 LEU A C 1
ATOM 1699 O O . LEU A 1 116 ? -8.56582 10.94578 17.19931 1.000 17.88107 932 LEU A O 1
ATOM 1715 N N . PRO A 1 117 ? -7.08652 9.57039 16.24444 1.000 15.02027 933 PRO A N 1
ATOM 1716 C CA . PRO A 1 117 ? -5.96311 10.23586 16.91550 1.000 16.48619 933 PRO A CA 1
ATOM 1717 C C . PRO A 1 117 ? -5.68340 11.66917 16.50191 1.000 15.90982 933 PRO A C 1
ATOM 1718 O O . PRO A 1 117 ? -5.04867 12.38793 17.27962 1.000 17.44679 933 PRO A O 1
ATOM 1729 N N . TYR A 1 118 ? -6.10484 12.11846 15.33557 1.000 14.87024 934 TYR A N 1
ATOM 1730 C CA . TYR A 1 118 ? -5.72362 13.45241 14.88369 1.000 16.30197 934 TYR A CA 1
ATOM 1731 C C . TYR A 1 118 ? -6.76039 14.51958 15.19909 1.000 17.24420 934 TYR A C 1
ATOM 1732 O O . TYR A 1 118 ? -6.61406 15.66013 14.75999 1.000 20.32872 934 TYR A O 1
ATOM 1750 N N . GLY A 1 119 ? -7.79268 14.19112 15.94003 1.000 15.93352 935 GLY A N 1
ATOM 1751 C CA . GLY A 1 119 ? -8.66312 15.22930 16.45071 1.000 17.35201 935 GLY A CA 1
ATOM 1752 C C . GLY A 1 119 ? -9.58970 15.80405 15.39647 1.000 15.40713 935 GLY A C 1
ATOM 1753 O O . GLY A 1 119 ? -9.90471 15.19027 14.37774 1.000 15.19919 935 GLY A O 1
ATOM 1757 N N . SER A 1 120 ? -10.04792 17.02002 15.66006 1.000 15.32817 936 SER A N 1
ATOM 1758 C CA . SER A 1 120 ? -10.99963 17.60252 14.73630 1.000 16.25983 936 SER A CA 1
ATOM 1759 C C . SER A 1 120 ? -10.28487 18.03959 13.46805 1.000 15.13077 936 SER A C 1
ATOM 1760 O O . SER A 1 120 ? -9.10513 18.41218 13.47797 1.000 16.39932 936 SER A O 1
ATOM 1768 N N . LEU A 1 121 ? -11.02502 18.00324 12.36903 1.000 14.07541 937 LEU A N 1
ATOM 1769 C CA . LEU A 1 121 ? -10.48310 18.46918 11.10312 1.000 14.40439 937 LEU A CA 1
ATOM 1770 C C . LEU A 1 121 ? -10.13476 19.94671 11.16759 1.000 15.20971 937 LEU A C 1
ATOM 1771 O O . LEU A 1 121 ? -9.14523 20.37652 10.56530 1.000 16.22035 937 LEU A O 1
ATOM 1787 N N . ARG A 1 122 ? -10.89733 20.72870 11.93407 1.000 15.40450 938 ARG A N 1
ATOM 1788 C CA . ARG A 1 122 ? -10.55023 22.13303 12.11284 1.000 16.71257 938 ARG A CA 1
ATOM 1789 C C . ARG A 1 122 ? -9.14964 22.26875 12.69462 1.000 19.01016 938 ARG A C 1
ATOM 1790 O O . ARG A 1 122 ? -8.32436 23.04801 12.19826 1.000 20.78404 938 ARG A O 1
ATOM 1811 N N . ASP A 1 123 ? -8.85179 21.49740 13.73622 1.000 17.87325 939 ASP A N 1
ATOM 1812 C CA . ASP A 1 123 ? -7.54082 21.59331 14.36145 1.000 20.04979 939 ASP A CA 1
ATOM 1813 C C . ASP A 1 123 ? -6.45946 21.01650 13.45990 1.000 18.76545 939 ASP A C 1
ATOM 1814 O O . ASP A 1 123 ? -5.35830 21.56814 13.37232 1.000 20.34189 939 ASP A O 1
ATOM 1823 N N . TYR A 1 124 ? -6.75653 19.89113 12.80588 1.000 17.68899 940 TYR A N 1
ATOM 1824 C CA . TYR A 1 124 ? -5.79252 19.23254 11.92843 1.000 18.47587 940 TYR A CA 1
ATOM 1825 C C . TYR A 1 124 ? -5.36932 20.13764 10.77948 1.000 17.82321 940 TYR A C 1
ATOM 1826 O O . TYR A 1 124 ? -4.18637 20.17831 10.41684 1.000 18.74698 940 TYR A O 1
ATOM 1844 N N . LEU A 1 125 ? -6.32028 20.85553 10.17925 1.000 17.81269 941 LEU A N 1
ATOM 1845 C CA . LEU A 1 125 ? -5.98198 21.78064 9.10051 1.000 18.82597 941 LEU A CA 1
ATOM 1846 C C . LEU A 1 125 ? -5.02793 22.87129 9.58012 1.000 21.19205 941 LEU A C 1
ATOM 1847 O O . LEU A 1 125 ? -4.15671 23.31411 8.82339 1.000 24.43447 941 LEU A O 1
ATOM 1863 N N . GLN A 1 126 ? -5.20415 23.34496 10.82129 1.000 22.79488 942 GLN A N 1
ATOM 1864 C CA . GLN A 1 126 ? -4.33018 24.37783 11.37198 1.000 27.53754 942 GLN A CA 1
ATOM 1865 C C . GLN A 1 126 ? -2.98611 23.81375 11.81747 1.000 27.54545 942 GLN A C 1
ATOM 1866 O O . GLN A 1 126 ? -1.94951 24.47535 11.67199 1.000 31.80112 942 GLN A O 1
ATOM 1880 N N . LYS A 1 127 ? -2.98652 22.60821 12.38887 1.000 24.96884 943 LYS A N 1
ATOM 1881 C CA . LYS A 1 127 ? -1.78356 22.05749 13.00037 1.000 26.83747 943 LYS A CA 1
ATOM 1882 C C . LYS A 1 127 ? -0.95502 21.19920 12.05650 1.000 26.71111 943 LYS A C 1
ATOM 1883 O O . LYS A 1 127 ? 0.23606 20.99007 12.31978 1.000 29.63508 943 LYS A O 1
ATOM 1902 N N . HIS A 1 128 ? -1.54446 20.70043 10.96973 1.000 23.06069 944 HIS A N 1
ATOM 1903 C CA . HIS A 1 128 ? -0.87323 19.72581 10.11530 1.000 21.40261 944 HIS A CA 1
ATOM 1904 C C . HIS A 1 128 ? -0.87232 20.12927 8.64712 1.000 22.23690 944 HIS A C 1
ATOM 1905 O O . HIS A 1 128 ? -0.93098 19.27582 7.76313 1.000 23.53174 944 HIS A O 1
ATOM 1919 N N . LYS A 1 129 ? -0.73685 21.42668 8.37741 1.000 21.95531 945 LYS A N 1
ATOM 1920 C CA . LYS A 1 129 ? -0.66548 21.87502 6.99959 1.000 23.84501 945 LYS A CA 1
ATOM 1921 C C . LYS A 1 129 ? 0.47846 21.22225 6.23239 1.000 23.58704 945 LYS A C 1
ATOM 1922 O O . LYS A 1 129 ? 0.41175 21.14497 5.00100 1.000 24.42922 945 LYS A O 1
ATOM 1941 N N . GLU A 1 130 ? 1.52696 20.76007 6.92603 1.000 22.82908 946 GLU A N 1
ATOM 1942 C CA . GLU A 1 130 ? 2.65484 20.14702 6.23067 1.000 22.78432 946 GLU A CA 1
ATOM 1943 C C . GLU A 1 130 ? 2.21611 18.95369 5.39860 1.000 22.01320 946 GLU A C 1
ATOM 1944 O O . GLU A 1 130 ? 2.88591 18.59748 4.42242 1.000 22.02105 946 GLU A O 1
ATOM 1956 N N . ARG A 1 131 ? 1.11379 18.30882 5.77213 1.000 22.25005 947 ARG A N 1
ATOM 1957 C CA . ARG A 1 131 ? 0.68599 17.09243 5.09207 1.000 24.13181 947 ARG A CA 1
ATOM 1958 C C . ARG A 1 131 ? -0.65876 17.26143 4.39608 1.000 23.07380 947 ARG A C 1
ATOM 1959 O O . ARG A 1 131 ? -1.33140 16.26473 4.11486 1.000 23.64229 947 ARG A O 1
ATOM 1980 N N . ILE A 1 132 ? -1.05691 18.49584 4.08536 1.000 20.05509 948 ILE A N 1
ATOM 1981 C CA . ILE A 1 132 ? -2.33092 18.77095 3.42854 1.000 20.81305 948 ILE A CA 1
ATOM 1982 C C . ILE A 1 132 ? -2.09213 19.51070 2.11655 1.000 20.10769 948 ILE A C 1
ATOM 1983 O O . ILE A 1 132 ? -1.35482 20.50231 2.07027 1.000 21.22882 948 ILE A O 1
ATOM 1999 N N . ASP A 1 133 ? -2.69411 19.00276 1.05178 1.000 18.39434 949 ASP A N 1
ATOM 2000 C CA . ASP A 1 133 ? -2.73452 19.64474 -0.25351 1.000 17.32579 949 ASP A CA 1
ATOM 2001 C C . ASP A 1 133 ? -4.15186 19.51075 -0.78865 1.000 16.15718 949 ASP A C 1
ATOM 2002 O O . ASP A 1 133 ? -5.03722 18.95839 -0.12790 1.000 15.53344 949 ASP A O 1
ATOM 2011 N N . HIS A 1 134 ? -4.38556 20.01653 -1.99663 1.000 15.65188 950 HIS A N 1
ATOM 2012 C CA . HIS A 1 134 ? -5.74621 20.01121 -2.50636 1.000 14.66760 950 HIS A CA 1
ATOM 2013 C C . HIS A 1 134 ? -6.27368 18.60414 -2.72482 1.000 14.36229 950 HIS A C 1
ATOM 2014 O O . HIS A 1 134 ? -7.48326 18.38122 -2.58372 1.000 15.39395 950 HIS A O 1
ATOM 2028 N N . ILE A 1 135 ? -5.40484 17.65666 -3.10040 1.000 16.00193 951 ILE A N 1
ATOM 2029 C CA . ILE A 1 135 ? -5.84724 16.27705 -3.27258 1.000 17.89162 951 ILE A CA 1
ATOM 2030 C C . ILE A 1 135 ? -6.43939 15.76550 -1.97130 1.000 15.84140 951 ILE A C 1
ATOM 2031 O O . ILE A 1 135 ? -7.48801 15.11435 -1.96257 1.000 16.44933 951 ILE A O 1
ATOM 2047 N N . LYS A 1 136 ? -5.74387 16.01454 -0.85680 1.000 15.04130 952 LYS A N 1
ATOM 2048 C CA . LYS A 1 136 ? -6.26741 15.57760 0.43508 1.000 14.99395 952 LYS A CA 1
ATOM 2049 C C . LYS A 1 136 ? -7.58272 16.28087 0.75275 1.000 14.54911 952 LYS A C 1
ATOM 2050 O O . LYS A 1 136 ? -8.53558 15.64799 1.22896 1.000 13.68060 952 LYS A O 1
ATOM 2069 N N . LEU A 1 137 ? -7.66414 17.59411 0.49676 1.000 13.17002 953 LEU A N 1
ATOM 2070 C CA . LEU A 1 137 ? -8.90705 18.29231 0.80222 1.000 13.28841 953 LEU A CA 1
ATOM 2071 C C . LEU A 1 137 ? -10.07127 17.70338 0.02269 1.000 12.30148 953 LEU A C 1
ATOM 2072 O O . LEU A 1 137 ? -11.18033 17.58285 0.55280 1.000 12.34886 953 LEU A O 1
ATOM 2088 N N . LEU A 1 138 ? -9.84428 17.32541 -1.24245 1.000 12.33043 954 LEU A N 1
ATOM 2089 C CA . LEU A 1 138 ? -10.91709 16.74647 -2.04602 1.000 12.93051 954 LEU A CA 1
ATOM 2090 C C . LEU A 1 138 ? -11.28774 15.35560 -1.54719 1.000 13.09368 954 LEU A C 1
ATOM 2091 O O . LEU A 1 138 ? -12.45816 14.97351 -1.58206 1.000 13.08842 954 LEU A O 1
ATOM 2107 N N . GLN A 1 139 ? -10.30127 14.59209 -1.07979 1.000 13.01998 955 GLN A N 1
ATOM 2108 C CA . GLN A 1 139 ? -10.58735 13.29914 -0.47186 1.000 13.27795 955 GLN A CA 1
ATOM 2109 C C . GLN A 1 139 ? -11.47194 13.47263 0.75721 1.000 13.30949 955 GLN A C 1
ATOM 2110 O O . GLN A 1 139 ? -12.45570 12.74263 0.94195 1.000 13.65953 955 GLN A O 1
ATOM 2124 N N . TYR A 1 140 ? -11.11653 14.42182 1.63272 1.000 13.09104 956 TYR A N 1
ATOM 2125 C CA . TYR A 1 140 ? -11.93541 14.63798 2.82169 1.000 12.83839 956 TYR A CA 1
ATOM 2126 C C . TYR A 1 140 ? -13.33908 15.09084 2.42733 1.000 12.51467 956 TYR A C 1
ATOM 2127 O O . TYR A 1 140 ? -14.33203 14.66608 3.03118 1.000 12.30937 956 TYR A O 1
ATOM 2145 N N . THR A 1 141 ? -13.43399 15.98480 1.43755 1.000 11.92775 957 THR A N 1
ATOM 2146 C CA . THR A 1 141 ? -14.72002 16.46117 0.93999 1.000 11.91720 957 THR A CA 1
ATOM 2147 C C . THR A 1 141 ? -15.60312 15.28972 0.53237 1.000 11.74618 957 THR A C 1
ATOM 2148 O O . THR A 1 141 ? -16.77266 15.19508 0.92393 1.000 12.15671 957 THR A O 1
ATOM 2159 N N . SER A 1 142 ? -15.03675 14.38258 -0.25902 1.000 12.73574 958 SER A N 1
ATOM 2160 C CA . SER A 1 142 ? -15.73859 13.20632 -0.73979 1.000 12.56465 958 SER A CA 1
ATOM 2161 C C . SER A 1 142 ? -16.23184 12.34967 0.41963 1.000 11.86724 958 SER A C 1
ATOM 2162 O O . SER A 1 142 ? -17.39477 11.93221 0.44841 1.000 12.29620 958 SER A O 1
ATOM 2170 N N . GLN A 1 143 ? -15.35353 12.10777 1.39486 1.000 11.71192 959 GLN A N 1
ATOM 2171 C CA . GLN A 1 143 ? -15.69414 11.25961 2.53367 1.000 11.34876 959 GLN A CA 1
ATOM 2172 C C . GLN A 1 143 ? -16.81984 11.86380 3.36058 1.000 11.89616 959 GLN A C 1
ATOM 2173 O O . GLN A 1 143 ? -17.73189 11.15381 3.80028 1.000 12.31988 959 GLN A O 1
ATOM 2187 N N . ILE A 1 144 ? -16.78431 13.17877 3.56379 1.000 11.50928 960 ILE A N 1
ATOM 2188 C CA . ILE A 1 144 ? -17.84968 13.85221 4.29339 1.000 11.58824 960 ILE A CA 1
ATOM 2189 C C . ILE A 1 144 ? -19.16538 13.70691 3.55353 1.000 11.90669 960 ILE A C 1
ATOM 2190 O O . ILE A 1 144 ? -20.21305 13.41658 4.15421 1.000 12.50675 960 ILE A O 1
ATOM 2206 N N . CYS A 1 145 ? -19.13038 13.88251 2.23544 1.000 12.09621 961 CYS A N 1
ATOM 2207 C CA A CYS A 1 145 ? -20.34828 13.74020 1.45077 0.873 12.32255 961 CYS A CA 1
ATOM 2208 C CA B CYS A 1 145 ? -20.33009 13.72850 1.42977 0.127 13.52267 961 CYS A CA 1
ATOM 2209 C C . CYS A 1 145 ? -20.92553 12.33311 1.56528 1.000 11.68566 961 CYS A C 1
ATOM 2210 O O . CYS A 1 145 ? -22.14884 12.17395 1.64054 1.000 12.47253 961 CYS A O 1
ATOM 2225 N N . LYS A 1 146 ? -20.06929 11.30842 1.57599 1.000 11.58824 962 LYS A N 1
ATOM 2226 C CA . LYS A 1 146 ? -20.53446 9.92819 1.65198 1.000 11.30400 962 LYS A CA 1
ATOM 2227 C C . LYS A 1 146 ? -21.14060 9.62644 3.01365 1.000 11.45140 962 LYS A C 1
ATOM 2228 O O . LYS A 1 146 ? -22.18337 8.97309 3.09092 1.000 12.14354 962 LYS A O 1
ATOM 2247 N N . GLY A 1 147 ? -20.50898 10.10188 4.09351 1.000 12.32779 963 GLY A N 1
ATOM 2248 C CA . GLY A 1 147 ? -21.12545 9.98494 5.40525 1.000 12.37517 963 GLY A CA 1
ATOM 2249 C C . GLY A 1 147 ? -22.49031 10.63364 5.44637 1.000 12.05934 963 GLY A C 1
ATOM 2250 O O . GLY A 1 147 ? -23.43291 10.11180 6.03803 1.000 12.14618 963 GLY A O 1
ATOM 2254 N N . MET A 1 148 ? -22.61663 11.80239 4.81421 1.000 11.51717 964 MET A N 1
ATOM 2255 C CA . MET A 1 148 ? -23.89595 12.49483 4.78576 1.000 11.68300 964 MET A CA 1
ATOM 2256 C C . MET A 1 148 ? -24.92044 11.80819 3.89104 1.000 11.81984 964 MET A C 1
ATOM 2257 O O . MET A 1 148 ? -26.11005 11.80234 4.22755 1.000 12.68046 964 MET A O 1
ATOM 2271 N N . GLU A 1 149 ? -24.50450 11.20611 2.77550 1.000 11.97512 965 GLU A N 1
ATOM 2272 C CA . GLU A 1 149 ? -25.43027 10.36188 2.02234 1.000 12.73572 965 GLU A CA 1
ATOM 2273 C C . GLU A 1 149 ? -26.03215 9.30003 2.93574 1.000 12.42256 965 GLU A C 1
ATOM 2274 O O . GLU A 1 149 ? -27.24277 9.05498 2.923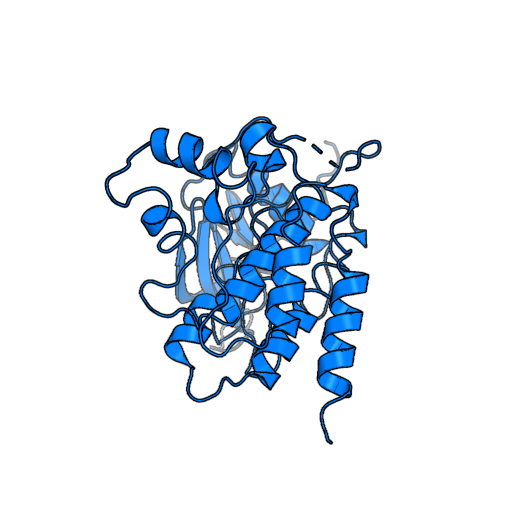28 1.000 13.79374 965 GLU A O 1
ATOM 2286 N N . TYR A 1 150 ? -25.18061 8.66954 3.73968 1.000 12.49361 966 TYR A N 1
ATOM 2287 C CA . TYR A 1 150 ? -25.62192 7.60889 4.64083 1.000 12.80156 966 TYR A CA 1
ATOM 2288 C C . TYR A 1 150 ? -26.61199 8.15534 5.66466 1.000 13.77005 966 TYR A C 1
ATOM 2289 O O . TYR A 1 150 ? -27.67435 7.56172 5.88924 1.000 14.32014 966 TYR A O 1
ATOM 2307 N N . LEU A 1 151 ? -26.32100 9.31733 6.26012 1.000 13.50693 967 LEU A N 1
ATOM 2308 C CA A LEU A 1 151 ? -27.26870 9.89249 7.21345 0.683 13.78063 967 LEU A CA 1
ATOM 2309 C CA B LEU A 1 151 ? -27.26397 9.89324 7.21444 0.317 14.37543 967 LEU A CA 1
ATOM 2310 C C . LEU A 1 151 ? -28.63184 10.09136 6.57174 1.000 14.50964 967 LEU A C 1
ATOM 2311 O O . LEU A 1 151 ? -29.66940 9.85732 7.20863 1.000 16.23088 967 LEU A O 1
ATOM 2340 N N . GLY A 1 152 ? -28.65530 10.56813 5.32671 1.000 14.50176 968 GLY A N 1
ATOM 2341 C CA . GLY A 1 152 ? -29.91376 10.79009 4.64552 1.000 16.24141 968 GLY A CA 1
ATOM 2342 C C . GLY A 1 152 ? -30.74276 9.53229 4.49229 1.000 16.64674 968 GLY A C 1
ATOM 2343 O O . GLY A 1 152 ? -31.97731 9.60251 4.50087 1.000 18.05216 968 GLY A O 1
ATOM 2347 N N . THR A 1 153 ? -30.08780 8.36514 4.34902 1.000 15.98089 969 THR A N 1
ATOM 2348 C CA . THR A 1 153 ? -30.83619 7.11535 4.21635 1.000 17.22313 969 THR A CA 1
ATOM 2349 C C . THR A 1 153 ? -31.57632 6.78467 5.50160 1.000 19.19702 969 THR A C 1
ATOM 2350 O O . THR A 1 153 ? -32.53053 5.99807 5.48241 1.000 20.55245 969 THR A O 1
ATOM 2361 N N . LYS A 1 154 ? -31.10592 7.31342 6.62889 1.000 18.51014 970 LYS A N 1
ATOM 2362 C CA . LYS A 1 154 ? -31.75239 7.12986 7.91969 1.000 20.18398 970 LYS A CA 1
ATOM 2363 C C . LYS A 1 154 ? -32.72341 8.25906 8.22642 1.000 18.74436 970 LYS A C 1
ATOM 2364 O O . LYS A 1 154 ? -33.33983 8.25778 9.29906 1.000 20.10239 970 LYS A O 1
ATOM 2383 N N . ARG A 1 155 ? -32.83862 9.23987 7.32617 1.000 17.52317 971 ARG A N 1
ATOM 2384 C CA . ARG A 1 155 ? -33.66233 10.43440 7.53696 1.000 17.71531 971 ARG A CA 1
ATOM 2385 C C . ARG A 1 155 ? -33.18797 11.24759 8.74243 1.000 16.74414 971 ARG A C 1
ATOM 2386 O O . ARG A 1 155 ? -33.98478 11.84142 9.47282 1.000 17.94950 971 ARG A O 1
ATOM 2407 N N . TYR A 1 156 ? -31.87614 11.27404 8.94785 1.000 15.06498 972 TYR A N 1
ATOM 2408 C CA . TYR A 1 156 ? -31.27564 12.06770 10.00511 1.000 15.31761 972 TYR A CA 1
ATOM 2409 C C . TYR A 1 156 ? -30.73654 13.36112 9.42108 1.000 13.87803 972 TYR A C 1
ATOM 2410 O O . TYR A 1 156 ? -30.09261 13.35793 8.37039 1.000 14.76490 972 TYR A O 1
ATOM 2428 N N . ILE A 1 157 ? -30.98287 14.45313 10.13280 1.000 13.64111 973 ILE A N 1
ATOM 2429 C CA . ILE A 1 157 ? -30.50373 15.78559 9.78429 1.000 13.85956 973 ILE A CA 1
ATOM 2430 C C . ILE A 1 157 ? -29.45113 16.14812 10.82130 1.000 13.72533 973 ILE A C 1
ATOM 2431 O O . ILE A 1 157 ? -29.74828 16.19735 12.03098 1.000 14.09641 973 ILE A O 1
ATOM 2447 N N . HIS A 1 158 ? -28.22206 16.38388 10.36200 1.000 12.60679 974 HIS A N 1
ATOM 2448 C CA . HIS A 1 158 ? -27.11542 16.54685 11.29398 1.000 12.90947 974 HIS A CA 1
ATOM 2449 C C . HIS A 1 158 ? -27.20766 17.85944 12.06512 1.000 14.48594 974 HIS A C 1
ATOM 2450 O O . HIS A 1 158 ? -26.98114 17.88571 13.28169 1.000 15.56763 974 HIS A O 1
ATOM 2464 N N . ARG A 1 159 ? -27.46271 18.96409 11.36285 1.000 14.89653 975 ARG A N 1
ATOM 2465 C CA . ARG A 1 159 ? -27.67726 20.30691 11.89303 1.000 16.35200 975 ARG A CA 1
ATOM 2466 C C . ARG A 1 159 ? -26.43085 21.00480 12.40718 1.000 18.48644 975 ARG A C 1
ATOM 2467 O O . ARG A 1 159 ? -26.53419 22.15322 12.83299 1.000 23.09746 975 ARG A O 1
ATOM 2488 N N . ASP A 1 160 ? -25.27436 20.37230 12.41061 1.000 15.58084 976 ASP A N 1
ATOM 2489 C CA . ASP A 1 160 ? -24.07487 21.02494 12.91701 1.000 14.90707 976 ASP A CA 1
ATOM 2490 C C . ASP A 1 160 ? -22.86071 20.60438 12.10652 1.000 13.78062 976 ASP A C 1
ATOM 2491 O O . ASP A 1 160 ? -21.77556 20.36762 12.63909 1.000 14.90178 976 ASP A O 1
ATOM 2500 N N . LEU A 1 161 ? -23.01331 20.50365 10.80460 1.000 13.65166 977 LEU A N 1
ATOM 2501 C CA A LEU A 1 161 ? -21.88648 20.10305 9.97691 0.563 13.84116 977 LEU A CA 1
ATOM 2502 C CA B LEU A 1 161 ? -21.89577 20.12162 9.95575 0.437 14.49123 977 LEU A CA 1
ATOM 2503 C C . LEU A 1 161 ? -20.91625 21.27871 9.90138 1.000 14.93339 977 LEU A C 1
ATOM 2504 O O . LEU A 1 161 ? -21.29152 22.38519 9.50171 1.000 19.06276 977 LEU A O 1
ATOM 2535 N N . ALA A 1 162 ? -19.68517 21.03666 10.31900 1.000 14.14118 978 ALA A N 1
ATOM 2536 C CA . ALA A 1 162 ? -18.63845 22.04213 10.44767 1.000 13.83061 978 ALA A CA 1
ATOM 2537 C C . ALA A 1 162 ? -17.35468 21.26330 10.68143 1.000 12.70154 978 ALA A C 1
ATOM 2538 O O . ALA A 1 162 ? -17.40213 20.14357 11.19768 1.000 12.92523 978 ALA A O 1
ATOM 2545 N N . THR A 1 163 ? -16.21376 21.82287 10.26408 1.000 13.18842 979 THR A N 1
ATOM 2546 C CA . THR A 1 163 ? -14.97997 21.05651 10.43482 1.000 13.09896 979 THR A CA 1
ATOM 2547 C C . THR A 1 163 ? -14.66639 20.72786 11.89320 1.000 13.81483 979 THR A C 1
ATOM 2548 O O . THR A 1 163 ? -13.96873 19.74105 12.14959 1.000 14.15169 979 THR A O 1
ATOM 2559 N N . ARG A 1 164 ? -15.18216 21.50031 12.85454 1.000 14.36751 980 ARG A N 1
ATOM 2560 C CA . ARG A 1 164 ? -14.94220 21.17885 14.25512 1.000 14.53336 980 ARG A CA 1
ATOM 2561 C C . ARG A 1 164 ? -15.59899 19.86111 14.65888 1.000 15.03338 980 ARG A C 1
ATOM 2562 O O . ARG A 1 164 ? -15.20543 19.27252 15.67403 1.000 17.07834 980 ARG A O 1
ATOM 2583 N N . ASN A 1 165 ? -16.59366 19.40143 13.89904 1.000 14.10172 981 ASN A N 1
ATOM 2584 C CA . ASN A 1 165 ? -17.34541 18.18654 14.19922 1.000 14.92022 981 ASN A CA 1
ATOM 2585 C C . ASN A 1 165 ? -16.99221 17.02322 13.29612 1.000 14.80177 981 ASN A C 1
ATOM 2586 O O . ASN A 1 165 ? -17.65488 15.98267 13.33470 1.000 16.06506 981 ASN A O 1
ATOM 2597 N N . ILE A 1 166 ? -15.96068 17.17128 12.48930 1.000 13.13320 982 ILE A N 1
ATOM 2598 C CA A ILE A 1 166 ? -15.39434 16.11052 11.67796 0.522 13.50162 982 ILE A CA 1
ATOM 2599 C CA B ILE A 1 166 ? -15.41236 16.08663 11.70299 0.478 13.42003 982 ILE A CA 1
ATOM 2600 C C . ILE A 1 166 ? -14.08554 15.71734 12.34221 1.000 13.83851 982 ILE A C 1
ATOM 2601 O O . ILE A 1 166 ? -13.34141 16.58729 12.80468 1.000 15.29655 982 ILE A O 1
ATOM 2632 N N . LEU A 1 167 ? -13.81481 14.42084 12.41600 1.000 12.58836 983 LEU A N 1
ATOM 2633 C CA . LEU A 1 167 ? -12.63224 13.91781 13.08838 1.000 12.74630 983 LEU A CA 1
ATOM 2634 C C . LEU A 1 167 ? -11.70825 13.23945 12.09075 1.000 13.01474 983 LEU A C 1
ATOM 2635 O O . LEU A 1 167 ? -12.15878 12.70576 11.07466 1.000 14.64384 983 LEU A O 1
ATOM 2651 N N . VAL A 1 168 ? -10.42127 13.23224 12.41079 1.000 13.91482 984 VAL A N 1
ATOM 2652 C CA . VAL A 1 168 ? -9.39028 12.74370 11.49767 1.000 14.47542 984 VAL A CA 1
ATOM 2653 C C . VAL A 1 168 ? -8.79178 11.46917 12.07653 1.000 14.32015 984 VAL A C 1
ATOM 2654 O O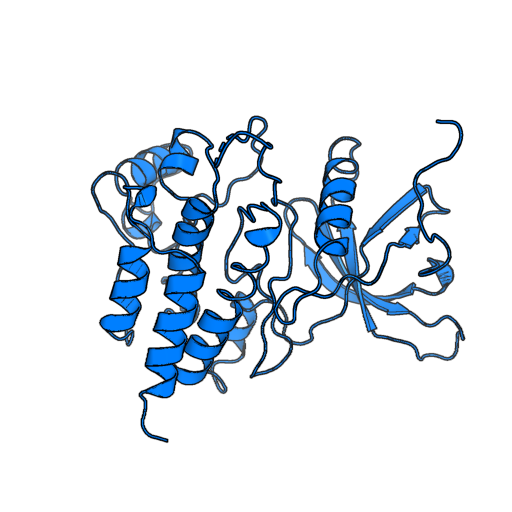 . VAL A 1 168 ? -8.15006 11.49598 13.13552 1.000 14.30172 984 VAL A O 1
ATOM 2667 N N . GLU A 1 169 ? -8.97483 10.35385 11.36037 1.000 14.88336 985 GLU A N 1
ATOM 2668 C CA . GLU A 1 169 ? -8.36103 9.09636 11.76870 1.000 16.37301 985 GLU A CA 1
ATOM 2669 C C . GLU A 1 169 ? -6.89220 9.03029 11.35513 1.000 16.82571 985 GLU A C 1
ATOM 2670 O O . GLU A 1 169 ? -6.03183 8.59965 12.13560 1.000 17.54420 985 GLU A O 1
ATOM 2682 N N . ASN A 1 170 ? -6.59600 9.45385 10.13314 1.000 17.35208 986 ASN A N 1
ATOM 2683 C CA . ASN A 1 170 ? -5.24912 9.48748 9.58342 1.000 17.94164 986 ASN A CA 1
ATOM 2684 C C . ASN A 1 170 ? -5.30832 10.40596 8.36873 1.000 17.82847 986 ASN A C 1
ATOM 2685 O O . ASN A 1 170 ? -6.36981 10.93489 8.02002 1.000 16.64411 986 ASN A O 1
ATOM 2696 N N . GLU A 1 171 ? -4.15820 10.58416 7.71796 1.000 19.28131 987 GLU A N 1
ATOM 2697 C CA A GLU A 1 171 ? -4.04568 11.47416 6.57222 0.478 20.87357 987 GLU A CA 1
ATOM 2698 C CA B GLU A 1 171 ? -4.10469 11.52989 6.61130 0.522 21.54997 987 GLU A CA 1
ATOM 2699 C C . GLU A 1 171 ? -5.03838 11.14620 5.46982 1.000 20.94730 987 GLU A C 1
ATOM 2700 O O . GLU A 1 171 ? -5.31740 11.99685 4.62255 1.000 23.20273 987 GLU A O 1
ATOM 2723 N N . ASN A 1 172 ? -5.57293 9.92663 5.45500 1.000 21.57893 988 ASN A N 1
ATOM 2724 C CA . ASN A 1 172 ? -6.43357 9.49317 4.36514 1.000 23.59232 988 ASN A CA 1
ATOM 2725 C C . ASN A 1 172 ? -7.86847 9.19794 4.77454 1.000 19.90242 988 ASN A C 1
ATOM 2726 O O . ASN A 1 172 ? -8.63410 8.67523 3.95007 1.000 20.63668 988 ASN A O 1
ATOM 2737 N N . ARG A 1 173 ? -8.28212 9.54556 5.98926 1.000 18.35484 989 ARG A N 1
ATOM 2738 C CA A ARG A 1 173 ? -9.60983 9.15827 6.45132 0.428 17.90217 989 ARG A CA 1
ATOM 2739 C CA B ARG A 1 173 ? -9.62035 9.17121 6.43490 0.572 17.78112 989 ARG A CA 1
ATOM 2740 C C . ARG A 1 173 ? -10.13278 10.13797 7.48342 1.000 16.18091 989 ARG A C 1
ATOM 2741 O O . ARG A 1 173 ? -9.52125 10.29690 8.54316 1.000 15.71242 989 ARG A O 1
ATOM 2782 N N . VAL A 1 174 ? -11.28783 10.72090 7.19212 1.000 14.45964 990 VAL A N 1
ATOM 2783 C CA . VAL A 1 174 ? -12.03310 11.52388 8.14697 1.000 13.19636 990 VAL A CA 1
ATOM 2784 C C . VAL A 1 174 ? -13.40416 10.89408 8.36086 1.000 12.87520 990 VAL A C 1
ATOM 2785 O O . VAL A 1 174 ? -13.90529 10.12265 7.53795 1.000 12.75153 990 VAL A O 1
ATOM 2798 N N . LYS A 1 175 ? -14.01138 11.24352 9.49606 1.000 12.14620 991 LYS A N 1
ATOM 2799 C CA . LYS A 1 175 ? -15.31862 10.72771 9.86217 1.000 12.14622 991 LYS A CA 1
ATOM 2800 C C . LYS A 1 175 ? -16.12868 11.80998 10.55283 1.000 13.30423 991 LYS A C 1
ATOM 2801 O O . LYS A 1 175 ? -15.59309 12.59207 11.33635 1.000 14.52276 991 LYS A O 1
ATOM 2820 N N A ILE A 1 176 ? -17.42315 11.85377 10.26193 0.608 12.30414 992 ILE A N 1
ATOM 2821 N N B ILE A 1 176 ? -17.42909 11.82203 10.25933 0.392 12.81735 992 ILE A N 1
ATOM 2822 C CA A ILE A 1 176 ? -18.31181 12.73407 11.01589 0.608 13.28057 992 ILE A CA 1
ATOM 2823 C CA B ILE A 1 176 ? -18.33930 12.73976 10.92771 0.392 14.03591 992 ILE A CA 1
ATOM 2824 C C A ILE A 1 176 ? -18.32605 12.23468 12.45658 0.608 13.90692 992 ILE A C 1
ATOM 2825 C C B ILE A 1 176 ? -18.53177 12.28962 12.36583 0.392 14.89389 992 ILE A C 1
ATOM 2826 O O A ILE A 1 176 ? -18.58161 11.05403 12.70905 0.608 14.47278 992 ILE A O 1
ATOM 2827 O O B ILE A 1 176 ? -18.66866 11.09291 12.65290 0.392 15.95189 992 ILE A O 1
ATOM 2858 N N A GLY A 1 177 ? -18.00323 13.12229 13.40234 0.608 15.24129 993 GLY A N 1
ATOM 2859 N N B GLY A 1 177 ? -18.52843 13.25176 13.27631 0.392 16.22038 993 GLY A N 1
ATOM 2860 C CA A GLY A 1 177 ? -17.56735 12.69501 14.72250 0.608 16.69408 993 GLY A CA 1
ATOM 2861 C CA B GLY A 1 177 ? -18.81623 12.98415 14.66438 0.392 19.44442 993 GLY A CA 1
ATOM 2862 C C A GLY A 1 177 ? -18.45339 13.08186 15.88613 0.608 17.18368 993 GLY A C 1
ATOM 2863 C C B GLY A 1 177 ? -19.84008 13.95993 15.19036 0.392 21.73676 993 GLY A C 1
ATOM 2864 O O A GLY A 1 177 ? -18.18117 12.69810 17.03096 0.608 16.97573 993 GLY A O 1
ATOM 2865 O O B GLY A 1 177 ? -20.54122 14.61962 14.41803 0.392 19.28658 993 GLY A O 1
ATOM 2872 N N A ASP A 1 178 ? -19.52374 13.82350 15.61882 0.608 19.52596 994 ASP A N 1
ATOM 2873 N N B ASP A 1 178 ? -19.92882 14.03615 16.51477 0.392 24.02653 994 ASP A N 1
ATOM 2874 C CA A ASP A 1 178 ? -20.43480 14.22786 16.67899 0.608 17.09424 994 ASP A CA 1
ATOM 2875 C CA B ASP A 1 178 ? -20.80143 14.95543 17.23288 0.392 23.78439 994 ASP A CA 1
ATOM 2876 C C A ASP A 1 178 ? -21.83516 14.40327 16.10971 0.608 18.12847 994 ASP A C 1
ATOM 2877 C C B ASP A 1 178 ? -22.21405 15.00319 16.66871 0.392 21.96579 994 ASP A C 1
ATOM 2878 O O A ASP A 1 178 ? -21.99813 14.82412 14.96160 0.608 19.43912 994 ASP A O 1
ATOM 2879 O O B ASP A 1 178 ? -22.60261 15.94993 15.97802 0.392 25.39774 994 ASP A O 1
ATOM 2896 N N A PHE A 1 179 ? -22.85539 14.11813 16.96594 0.608 16.12039 995 PHE A N 1
ATOM 2897 N N B PHE A 1 179 ? -23.00093 13.98535 16.97136 0.392 18.36802 995 PHE A N 1
ATOM 2898 C CA A PHE A 1 179 ? -24.26295 14.03874 16.57689 0.608 16.24144 995 PHE A CA 1
ATOM 2899 C CA B PHE A 1 179 ? -24.40631 13.98657 16.60340 0.392 17.01786 995 PHE A CA 1
ATOM 2900 C C A PHE A 1 179 ? -25.19788 14.66507 17.61047 0.608 16.54409 995 PHE A C 1
ATOM 2901 C C B PHE A 1 179 ? -25.26778 14.65247 17.65582 0.392 16.83887 995 PHE A C 1
ATOM 2902 O O A PHE A 1 179 ? -26.39614 14.37789 17.59587 0.608 17.22048 995 PHE A O 1
ATOM 2903 O O B PHE A 1 179 ? -26.47055 14.38639 17.71979 0.392 17.35997 995 PHE A O 1
ATOM 2936 N N . GLY A 1 180 ? -24.69157 15.56606 18.44855 1.000 17.19154 996 GLY A N 1
ATOM 2937 C CA . GLY A 1 180 ? -25.45697 16.16432 19.52586 1.000 19.03645 996 GLY A CA 1
ATOM 2938 C C . GLY A 1 180 ? -26.63469 17.02105 19.10371 1.000 17.74425 996 GLY A C 1
ATOM 2939 O O . GLY A 1 180 ? -27.54220 17.22609 19.91994 1.000 18.48904 996 GLY A O 1
ATOM 2943 N N . LEU A 1 181 ? -26.64237 17.54747 17.87575 1.000 16.50990 997 LEU A N 1
ATOM 2944 C CA . LEU A 1 181 ? -27.77863 18.32799 17.39749 1.000 16.55200 997 LEU A CA 1
ATOM 2945 C C . LEU A 1 181 ? -28.63619 17.58191 16.38742 1.000 16.65463 997 LEU A C 1
ATOM 2946 O O . LEU A 1 181 ? -29.58910 18.15966 15.85542 1.000 17.22574 997 LEU A O 1
ATOM 2962 N N . THR A 1 182 ? -28.31560 16.32592 16.09875 1.000 15.89140 998 THR A N 1
ATOM 2963 C CA . THR A 1 182 ? -28.97206 15.59192 15.02216 1.000 17.09678 998 THR A CA 1
ATOM 2964 C C . THR A 1 182 ? -30.42500 15.30107 15.38391 1.000 17.34159 998 THR A C 1
ATOM 2965 O O . THR A 1 182 ? -30.74507 14.95512 16.52664 1.000 19.68388 998 THR A O 1
ATOM 2976 N N . LYS A 1 183 ? -31.30097 15.44706 14.39103 1.000 16.40988 999 LYS A N 1
ATOM 2977 C CA . LYS A 1 183 ? -32.72957 15.21612 14.51223 1.000 17.96270 999 LYS A CA 1
ATOM 2978 C C . LYS A 1 183 ? -33.18052 14.19545 13.47674 1.000 17.67852 999 LYS A C 1
ATOM 2979 O O . LYS A 1 183 ? -32.55870 14.03453 12.42638 1.000 19.40756 999 LYS A O 1
ATOM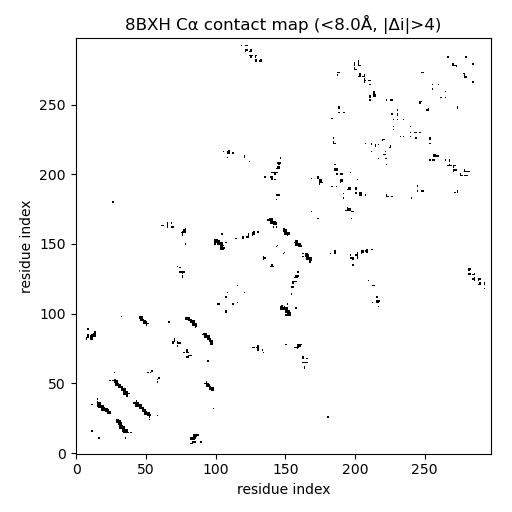 2998 N N . VAL A 1 184 ? -34.27403 13.50265 13.77472 1.000 20.27083 1000 VAL A N 1
ATOM 2999 C CA . VAL A 1 184 ? -34.86630 12.53853 12.85929 1.000 20.96569 1000 VAL A CA 1
ATOM 3000 C C . VAL A 1 184 ? -36.07861 13.18349 12.20850 1.000 20.60511 1000 VAL A C 1
ATOM 3001 O O . VAL A 1 184 ? -36.95675 13.70403 12.90133 1.000 21.71574 1000 VAL A O 1
ATOM 3014 N N . LEU A 1 185 ? -36.12997 13.16202 10.88567 1.000 20.21827 1001 LEU A N 1
ATOM 3015 C CA . LEU A 1 185 ? -37.26555 13.75644 10.20595 1.000 23.06590 1001 LEU A CA 1
ATOM 3016 C C . LEU A 1 185 ? -38.55927 13.08871 10.66720 1.000 24.98193 1001 LEU A C 1
ATOM 3017 O O . LEU A 1 185 ? -38.58506 11.87606 10.89599 1.000 24.94246 1001 LEU A O 1
ATOM 3033 N N . PRO A 1 186 ? -39.64878 13.83973 10.79901 1.000 27.39278 1002 PRO A N 1
ATOM 3034 C CA . PRO A 1 186 ? -40.95841 13.19729 10.94716 1.000 28.74297 1002 PRO A CA 1
ATOM 3035 C C . PRO A 1 186 ? -41.23962 12.31272 9.73945 1.000 31.45641 1002 PRO A C 1
ATOM 3036 O O . PRO A 1 186 ? -40.68632 12.50535 8.65328 1.000 29.70096 1002 PRO A O 1
ATOM 3047 N N . GLN A 1 187 ? -42.12477 11.33478 9.93744 1.000 36.04382 1003 GLN A N 1
ATOM 3048 C CA . GLN A 1 187 ? -42.42128 10.38361 8.86935 1.000 42.83937 1003 GLN A CA 1
ATOM 3049 C C . GLN A 1 187 ? -42.94376 11.07986 7.61663 1.000 43.90000 1003 GLN A C 1
ATOM 3050 O O . GLN A 1 187 ? -42.62132 10.67412 6.49320 1.000 43.31834 1003 GLN A O 1
ATOM 3064 N N . ASP A 1 188 ? -43.74109 12.13539 7.78400 1.000 45.81605 1004 ASP A N 1
ATOM 3065 C CA . ASP A 1 188 ? -44.50740 12.71115 6.68667 1.000 48.87955 1004 ASP A CA 1
ATOM 3066 C C . ASP A 1 188 ? -44.01360 14.08698 6.25553 1.000 44.78957 1004 ASP A C 1
ATOM 3067 O O . ASP A 1 188 ? -44.74580 14.81437 5.57578 1.000 43.65525 1004 ASP A O 1
ATOM 3076 N N . LYS A 1 189 ? -42.79677 14.46414 6.63553 1.000 41.01021 1005 LYS A N 1
ATOM 3077 C CA . LYS A 1 189 ? -42.26508 15.77743 6.30425 1.000 38.95997 1005 LYS A CA 1
ATOM 3078 C C . LYS A 1 189 ? -40.80828 15.63420 5.88904 1.000 32.81185 1005 LYS A C 1
ATOM 3079 O O . LYS A 1 189 ? -40.11115 14.71878 6.33360 1.000 31.82488 1005 LYS A O 1
ATOM 3098 N N . GLU A 1 190 ? -40.34747 16.56301 5.05329 1.000 28.91666 1006 GLU A N 1
ATOM 3099 C CA . GLU A 1 190 ? -38.96045 16.56219 4.58709 1.000 26.88484 1006 GLU A CA 1
ATOM 3100 C C . GLU A 1 190 ? -38.13301 17.59345 5.34490 1.000 24.70295 1006 GLU A C 1
ATOM 3101 O O . GLU A 1 190 ? -36.97623 17.84387 5.01871 1.000 23.82655 1006 GLU A O 1
ATOM 3159 N N . LYS A 1 193 ? -38.81008 21.02459 12.14340 1.000 23.17385 1009 LYS A N 1
ATOM 3160 C CA . LYS A 1 193 ? -38.86008 22.36731 12.69865 1.000 25.41624 1009 LYS A CA 1
ATOM 3161 C C . LYS A 1 193 ? -38.44837 22.29379 14.16237 1.000 25.91890 1009 LYS A C 1
ATOM 3162 O O . LYS A 1 193 ? -39.12107 21.67544 14.98082 1.000 27.40853 1009 LYS A O 1
ATOM 3181 N N . VAL A 1 194 ? -37.31171 22.89509 14.48366 1.000 23.98452 1010 VAL A N 1
ATOM 3182 C CA . VAL A 1 194 ? -36.77694 22.82583 15.83634 1.000 27.06379 1010 VAL A CA 1
ATOM 3183 C C . VAL A 1 194 ? -37.52374 23.84847 16.67682 1.000 29.53512 1010 VAL A C 1
ATOM 3184 O O . VAL A 1 194 ? -37.52900 25.04171 16.35905 1.000 29.28246 1010 VAL A O 1
ATOM 3197 N N . LYS A 1 195 ? -38.19466 23.37976 17.72517 1.000 33.25140 1011 LYS A N 1
ATOM 3198 C CA . LYS A 1 195 ? -39.06381 24.22599 18.53373 1.000 39.91009 1011 LYS A CA 1
ATOM 3199 C C . LYS A 1 195 ? -38.59213 24.28790 19.97902 1.000 46.67668 1011 LYS A C 1
ATOM 3200 O O . LYS A 1 195 ? -39.39387 24.37259 20.91365 1.000 50.04016 1011 LYS A O 1
ATOM 3219 N N . GLU A 1 196 ? -37.27999 24.24719 20.18308 1.000 53.07219 1012 GLU A N 1
ATOM 3220 C CA . GLU A 1 196 ? -36.70345 24.48195 21.49868 1.000 62.93647 1012 GLU A CA 1
ATOM 3221 C C . GLU A 1 196 ? -35.27510 25.00290 21.39012 1.000 67.68441 1012 GLU A C 1
ATOM 3222 O O . GLU A 1 196 ? -34.44060 24.67435 22.24396 1.000 64.40511 1012 GLU A O 1
ATOM 3226 N N . PRO A 1 197 ? -34.96267 25.84407 20.40121 1.000 73.65618 1013 PRO A N 1
ATOM 3227 C CA . PRO A 1 197 ? -33.55464 26.09186 20.06873 1.000 73.64302 1013 PRO A CA 1
ATOM 3228 C C . PRO A 1 197 ? -32.70334 26.41007 21.28734 1.000 69.00036 1013 PRO A C 1
ATOM 3229 O O . PRO A 1 197 ? -33.15606 27.03638 22.24841 1.000 66.15002 1013 PRO A O 1
ATOM 3240 N N . GLY A 1 198 ? -31.46668 25.92836 21.24780 1.000 66.68168 1014 GLY A N 1
ATOM 3241 C CA . GLY A 1 198 ? -30.45532 26.34272 22.19119 1.000 63.85767 1014 GLY A CA 1
ATOM 3242 C C . GLY A 1 198 ? -29.44658 27.23055 21.49532 1.000 61.83636 1014 GLY A C 1
ATOM 3243 O O . GLY A 1 198 ? -29.82173 28.15445 20.76725 1.000 60.69941 1014 GLY A O 1
ATOM 3247 N N . GLU A 1 199 ? -28.16417 26.95872 21.70330 1.000 60.84676 1015 GLU A N 1
ATOM 3248 C CA . GLU A 1 199 ? -27.11335 27.71853 21.04360 1.000 58.69914 1015 GLU A CA 1
ATOM 3249 C C . GLU A 1 199 ? -27.01012 27.24523 19.59934 1.000 50.43499 1015 GLU A C 1
ATOM 3250 O O . GLU A 1 199 ? -26.92953 26.04106 19.33882 1.000 52.90105 1015 GLU A O 1
ATOM 3262 N N . SER A 1 200 ? -27.04284 28.19186 18.65975 1.000 39.51265 1016 SER A N 1
ATOM 3263 C CA . SER A 1 200 ? -27.14755 27.87898 17.23927 1.000 30.03001 1016 SER A CA 1
ATOM 3264 C C . SER A 1 200 ? -25.89127 28.29020 16.49947 1.000 23.50811 1016 SER A C 1
ATOM 3265 O O . SER A 1 200 ? -25.43686 29.43116 16.65686 1.000 23.42387 1016 SER A O 1
ATOM 3273 N N . PRO A 1 201 ? -25.30301 27.40220 15.68145 1.000 19.53398 1017 PRO A N 1
ATOM 3274 C CA . PRO A 1 201 ? -24.10959 27.79753 14.89827 1.000 18.56800 1017 PRO A CA 1
ATOM 3275 C C . PRO A 1 201 ? -24.50325 28.61642 13.67238 1.000 16.28093 1017 PRO A C 1
ATOM 3276 O O . PRO A 1 201 ? -24.45852 28.14681 12.52774 1.000 16.30459 1017 PRO A O 1
ATOM 3287 N N . ILE A 1 202 ? -24.88672 29.87834 13.91564 1.000 17.11783 1018 ILE A N 1
ATOM 3288 C CA . ILE A 1 202 ? -25.59033 30.66827 12.90331 1.000 16.27828 1018 ILE A CA 1
ATOM 3289 C C . ILE A 1 202 ? -24.78883 30.84440 11.61997 1.000 14.72811 1018 ILE A C 1
ATOM 3290 O O . ILE A 1 202 ? -25.37570 30.96370 10.54211 1.000 14.77019 1018 ILE A O 1
ATOM 3306 N N . PHE A 1 203 ? -23.45792 30.87861 11.69881 1.000 14.29909 1019 PHE A N 1
ATOM 3307 C CA . PHE A 1 203 ? -22.66203 31.14595 10.50328 1.000 14.77546 1019 PHE A CA 1
ATOM 3308 C C . PHE A 1 203 ? -22.53024 29.93508 9.59114 1.000 14.25961 1019 PHE A C 1
ATOM 3309 O O . PHE A 1 203 ? -21.93983 30.05943 8.51487 1.000 15.38340 1019 PHE A O 1
ATOM 3326 N N . TRP A 1 204 ? -23.08894 28.79326 9.98421 1.000 13.37795 1020 TRP A N 1
ATOM 3327 C CA . TRP A 1 204 ? -23.20840 27.61086 9.14085 1.000 14.07801 1020 TRP A CA 1
ATOM 3328 C C . TRP A 1 204 ? -24.64380 27.36674 8.69126 1.000 13.53584 1020 TRP A C 1
ATOM 3329 O O . TRP A 1 204 ? -24.88921 26.43467 7.91702 1.000 14.74385 1020 TRP A O 1
ATOM 3350 N N . TYR A 1 205 ? -25.60107 28.17500 9.15443 1.000 13.62007 1021 TYR A N 1
ATOM 3351 C CA . TYR A 1 205 ? -27.00996 27.90365 8.92243 1.000 14.57014 1021 TYR A CA 1
ATOM 3352 C C . TYR A 1 205 ? -27.50268 28.39052 7.56232 1.000 13.01739 1021 TYR A C 1
ATOM 3353 O O . TYR A 1 205 ? -27.20125 29.50430 7.12774 1.000 13.93060 1021 TYR A O 1
ATOM 3371 N N . ALA A 1 206 ? -28.35949 27.58709 6.94641 1.000 13.44898 1022 ALA A N 1
ATOM 3372 C CA . ALA A 1 206 ? -29.08769 27.99853 5.76838 1.000 13.47268 1022 ALA A CA 1
ATOM 3373 C C . ALA A 1 206 ? -30.08473 29.09479 6.12919 1.000 13.50161 1022 ALA A C 1
ATOM 3374 O O . ALA A 1 206 ? -30.53245 29.19084 7.27400 1.000 13.30160 1022 ALA A O 1
ATOM 3381 N N . PRO A 1 207 ? -30.46499 29.92104 5.15726 1.000 13.39373 1023 PRO A N 1
ATOM 3382 C CA . PRO A 1 207 ? -31.37861 31.03044 5.47482 1.000 13.59113 1023 PRO A CA 1
ATOM 3383 C C . PRO A 1 207 ? -32.69516 30.57350 6.07282 1.000 14.13855 1023 PRO A C 1
ATOM 3384 O O . PRO A 1 207 ? -33.20191 31.21988 7.00409 1.000 15.54394 1023 PRO A O 1
ATOM 3395 N N . GLU A 1 208 ? -33.27789 29.48224 5.56749 1.000 14.32541 1024 GLU A N 1
ATOM 3396 C CA . GLU A 1 208 ? -34.56173 29.02819 6.10095 1.000 15.01497 1024 GLU A CA 1
ATOM 3397 C C . GLU A 1 208 ? -34.41606 28.44344 7.49974 1.000 14.60704 1024 GLU A C 1
ATOM 3398 O O . GLU A 1 208 ? -35.39283 28.40778 8.25556 1.000 15.29656 1024 GLU A O 1
ATOM 3410 N N . SER A 1 209 ? -33.21261 28.01700 7.87431 1.000 14.42542 1025 SER A N 1
ATOM 3411 C CA . SER A 1 209 ? -32.98046 27.6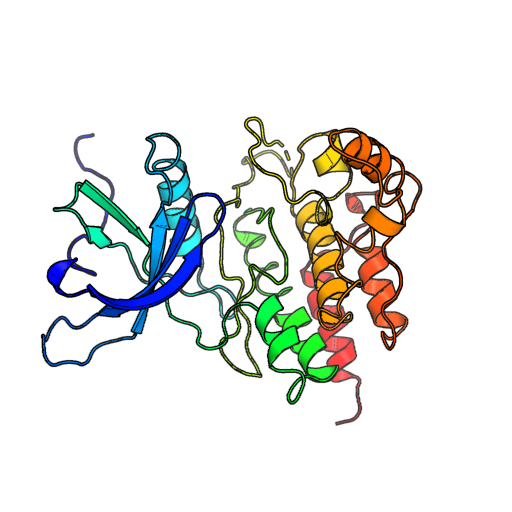2614 9.26127 1.000 15.23604 1025 SER A CA 1
ATOM 3412 C C . SER A 1 209 ? -32.93278 28.85292 10.16040 1.000 14.87549 1025 SER A C 1
ATOM 3413 O O . SER A 1 209 ? -33.48330 28.84230 11.26267 1.000 16.40983 1025 SER A O 1
ATOM 3421 N N . LEU A 1 210 ? -32.29432 29.92316 9.69190 1.000 14.32279 1026 LEU A N 1
ATOM 3422 C CA . LEU A 1 210 ? -32.23758 31.16821 10.44843 1.000 15.31499 1026 LEU A CA 1
ATOM 3423 C C . LEU A 1 210 ? -33.60787 31.80814 10.59136 1.000 16.16248 1026 LEU A C 1
ATOM 3424 O O . LEU A 1 210 ? -33.91012 32.38565 11.64173 1.000 18.18898 1026 LEU A O 1
ATOM 3440 N N . THR A 1 211 ? -34.43799 31.76133 9.54549 1.000 15.54136 1027 THR A N 1
ATOM 3441 C CA . THR A 1 211 ? -35.69227 32.50383 9.56921 1.000 16.78885 1027 THR A CA 1
ATOM 3442 C C . THR A 1 211 ? -36.89975 31.67640 9.99320 1.000 16.98626 1027 THR A C 1
ATOM 3443 O O . THR A 1 211 ? -37.89149 32.26034 10.45468 1.000 19.34702 1027 THR A O 1
ATOM 3454 N N . GLU A 1 212 ? -36.85717 30.35225 9.84033 1.000 17.52582 1028 GLU A N 1
ATOM 3455 C CA . GLU A 1 212 ? -38.00592 29.51382 10.12055 1.000 19.09706 1028 GLU A CA 1
ATOM 3456 C C . GLU A 1 212 ? -37.68623 28.31901 11.00005 1.000 18.67330 1028 GLU A C 1
ATOM 3457 O O . GLU A 1 212 ? -38.59919 27.54577 11.30389 1.000 19.93396 1028 GLU A O 1
ATOM 3469 N N . SER A 1 213 ? -36.43540 28.15773 11.43398 1.000 18.39168 1029 SER A N 1
ATOM 3470 C CA . SER A 1 213 ? -36.01804 27.01579 12.24693 1.000 18.48644 1029 SER A CA 1
ATOM 3471 C C . SER A 1 213 ? -36.28231 25.69140 11.54761 1.000 17.76530 1029 SER A C 1
ATOM 3472 O O . SER A 1 213 ? -36.54729 24.67595 12.20560 1.000 18.42588 1029 SER A O 1
ATOM 3480 N N . LYS A 1 214 ? -36.21141 25.69364 10.21743 1.000 17.03627 1030 LYS A N 1
ATOM 3481 C CA . LYS A 1 214 ? -36.45483 24.50306 9.41358 1.000 16.70206 1030 LYS A CA 1
ATOM 3482 C C . LYS A 1 214 ? -35.12747 23.88409 9.00452 1.000 15.97299 1030 LYS A C 1
ATOM 3483 O O . LYS A 1 214 ? -34.27130 24.55103 8.40903 1.000 17.26259 1030 LYS A O 1
ATOM 3502 N N . PHE A 1 215 ? -34.97235 22.60360 9.31257 1.000 15.51764 1031 PHE A N 1
ATOM 3503 C CA . PHE A 1 215 ? -33.76532 21.84788 9.01413 1.000 15.02024 1031 PHE A CA 1
ATOM 3504 C C . PHE A 1 215 ? -34.11258 20.63857 8.16958 1.000 15.57557 1031 PHE A C 1
ATOM 3505 O O . PHE A 1 215 ? -35.11706 19.96669 8.40255 1.000 18.10476 1031 PHE A O 1
ATOM 3522 N N . SER A 1 216 ? -33.25855 20.35619 7.20004 1.000 14.44649 1032 SER A N 1
ATOM 3523 C CA . SER A 1 216 ? -33.54193 19.33375 6.20900 1.000 14.46490 1032 SER A CA 1
ATOM 3524 C C . SER A 1 216 ? -32.22799 18.82285 5.65437 1.000 13.78323 1032 SER A C 1
ATOM 3525 O O . SER A 1 216 ? -31.15667 19.34615 5.95232 1.000 13.21738 1032 SER A O 1
ATOM 3533 N N . VAL A 1 217 ? -32.31646 17.79155 4.81670 1.000 13.42268 1033 VAL A N 1
ATOM 3534 C CA . VAL A 1 217 ? -31.11080 17.37389 4.10938 1.000 13.61743 1033 VAL A CA 1
ATOM 3535 C C . VAL A 1 217 ? -30.50716 18.56672 3.37165 1.000 12.87524 1033 VAL A C 1
ATOM 3536 O O . VAL A 1 217 ? -29.28743 18.77572 3.38040 1.000 13.36212 1033 VAL A O 1
ATOM 3549 N N . ALA A 1 218 ? -31.36203 19.38130 2.75255 1.000 12.60414 1034 ALA A N 1
ATOM 3550 C CA . ALA A 1 218 ? -30.88830 20.52355 1.98001 1.000 13.05419 1034 ALA A CA 1
ATOM 3551 C C . ALA A 1 218 ? -30.21055 21.58005 2.84321 1.000 11.93041 1034 ALA A C 1
ATOM 3552 O O . ALA A 1 218 ? -29.29434 22.26052 2.36235 1.000 12.72257 1034 ALA A O 1
ATOM 3559 N N . SER A 1 219 ? -30.64255 21.76336 4.09806 1.000 12.48043 1035 SER A N 1
ATOM 3560 C CA . SER A 1 219 ? -29.89257 22.67216 4.95887 1.000 12.10935 1035 SER A CA 1
ATOM 3561 C C . SER A 1 219 ? -28.56432 22.07103 5.39737 1.000 11.90407 1035 SER A C 1
ATOM 3562 O O . SER A 1 219 ? -27.58768 22.79922 5.57387 1.000 13.10945 1035 SER A O 1
ATOM 3570 N N . ASP A 1 220 ? -28.48603 20.73609 5.53368 1.000 12.03828 1036 ASP A N 1
ATOM 3571 C CA . ASP A 1 220 ? -27.17768 20.12282 5.72843 1.000 12.09352 1036 ASP A CA 1
ATOM 3572 C C . ASP A 1 220 ? -26.27667 20.35763 4.51238 1.000 10.90396 1036 ASP A C 1
ATOM 3573 O O . ASP A 1 220 ? -25.07473 20.55097 4.66900 1.000 11.89615 1036 ASP A O 1
ATOM 3582 N N . VAL A 1 221 ? -26.84669 20.34415 3.30349 1.000 11.07239 1037 VAL A N 1
ATOM 3583 C CA . VAL A 1 221 ? -26.05051 20.63781 2.10712 1.000 11.30397 1037 VAL A CA 1
ATOM 3584 C C . VAL A 1 221 ? -25.50569 22.06581 2.14980 1.000 11.02763 1037 VAL A C 1
ATOM 3585 O O . VAL A 1 221 ? -24.34263 22.30469 1.82613 1.000 11.75403 1037 VAL A O 1
ATOM 3598 N N . TRP A 1 222 ? -26.34345 23.03920 2.53416 1.000 10.69606 1038 TRP A N 1
ATOM 3599 C CA . TRP A 1 222 ? -25.86576 24.40563 2.73965 1.000 11.25135 1038 TRP A CA 1
ATOM 3600 C C . TRP A 1 222 ? -24.66723 24.42678 3.68540 1.000 12.10933 1038 TRP A C 1
ATOM 3601 O O . TRP A 1 222 ? -23.62015 25.01129 3.37952 1.000 11.92247 1038 TRP A O 1
ATOM 3622 N N . SER A 1 223 ? -24.79764 23.77720 4.85038 1.000 11.03293 1039 SER A N 1
ATOM 3623 C CA . SER A 1 223 ? -23.70224 23.76838 5.80206 1.000 11.58034 1039 SER A CA 1
ATOM 3624 C C . SER A 1 223 ? -22.47308 23.07655 5.22571 1.000 11.65669 1039 SER A C 1
ATOM 3625 O O . SER A 1 223 ? -21.33826 23.47869 5.51146 1.000 12.13565 1039 SER A O 1
ATOM 3633 N N . PHE A 1 224 ? -22.68224 21.99636 4.45569 1.000 12.36726 1040 PHE A N 1
ATOM 3634 C CA . PHE A 1 224 ? -21.56429 21.35079 3.77557 1.000 12.11199 1040 PHE A CA 1
ATOM 3635 C C . PHE A 1 224 ? -20.81689 22.34267 2.88816 1.000 11.87510 1040 PHE A C 1
ATOM 3636 O O . PHE A 1 224 ? -19.58053 22.30451 2.80668 1.000 11.96986 1040 PHE A O 1
ATOM 3653 N N . GLY A 1 225 ? -21.53964 23.25149 2.23439 1.000 11.60931 1041 GLY A N 1
ATOM 3654 C CA . GLY A 1 225 ? -20.85800 24.26695 1.45149 1.000 12.56726 1041 GLY A CA 1
ATOM 3655 C C . GLY A 1 225 ? -19.91617 25.09751 2.30352 1.000 11.95934 1041 GLY A C 1
ATOM 3656 O O . GLY A 1 225 ? -18.82171 25.47018 1.86282 1.000 12.13566 1041 GLY A O 1
ATOM 3660 N N . VAL A 1 226 ? -20.34468 25.42124 3.52594 1.000 11.96722 1042 VAL A N 1
ATOM 3661 C CA . VAL A 1 226 ? -19.48475 26.13180 4.46371 1.000 11.94355 1042 VAL A CA 1
ATOM 3662 C C . VAL A 1 226 ? -18.29633 25.26835 4.87826 1.000 11.39611 1042 VAL A C 1
ATOM 3663 O O . VAL A 1 226 ? -17.17516 25.76540 4.99334 1.000 12.28830 1042 VAL A O 1
ATOM 3676 N N . VAL A 1 227 ? -18.51514 23.96508 5.12178 1.000 11.58035 1043 VAL A N 1
ATOM 3677 C CA . VAL A 1 227 ? -17.39337 23.06025 5.39406 1.000 11.51719 1043 VAL A CA 1
ATOM 3678 C C . VAL A 1 227 ? -16.36295 23.11574 4.26635 1.000 12.40674 1043 VAL A C 1
ATOM 3679 O O . VAL A 1 227 ? -15.15547 23.14598 4.50788 1.000 13.21472 1043 VAL A O 1
ATOM 3692 N N . LEU A 1 228 ? -16.83671 23.07353 3.02502 1.000 11.77512 1044 LEU A N 1
ATOM 3693 C CA . LEU A 1 228 ? -15.92136 23.08343 1.88323 1.000 12.64888 1044 LEU A CA 1
ATOM 3694 C C . LEU A 1 228 ? -15.12484 24.37878 1.84808 1.000 12.49362 1044 LEU A C 1
ATOM 3695 O O . LEU A 1 228 ? -13.90582 24.36333 1.59709 1.000 13.20684 1044 LEU A O 1
ATOM 3711 N N . TYR A 1 229 ? -15.79139 25.50173 2.14041 1.000 12.78048 1045 TYR A N 1
ATOM 3712 C CA . TYR A 1 229 ? -15.11085 26.77594 2.32245 1.000 12.47519 1045 TYR A CA 1
ATOM 3713 C C . TYR A 1 229 ? -14.04834 26.67298 3.41043 1.000 12.90417 1045 TYR A C 1
ATOM 3714 O O . TYR A 1 229 ? -12.89554 27.08460 3.21033 1.000 14.10167 1045 TYR A O 1
ATOM 3732 N N . GLU A 1 230 ? -14.41220 26.10073 4.57081 1.000 11.92514 1046 GLU A N 1
ATOM 3733 C CA . GLU A 1 230 ? -13.44906 25.97660 5.65685 1.000 12.59098 1046 GLU A CA 1
ATOM 3734 C C . GLU A 1 230 ? -12.20845 25.22206 5.20019 1.000 12.03043 1046 GLU A C 1
ATOM 3735 O O . GLU A 1 230 ? -11.08179 25.60436 5.51926 1.000 14.00166 1046 GLU A O 1
ATOM 3747 N N . LEU A 1 231 ? -12.41244 24.09237 4.52105 1.000 12.14620 1047 LEU A N 1
ATOM 3748 C CA . LEU A 1 231 ? -11.28786 23.29178 4.06556 1.000 12.86209 1047 LEU A CA 1
ATOM 3749 C C . LEU A 1 231 ? -10.31329 24.13051 3.24936 1.000 14.83597 1047 LEU A C 1
ATOM 3750 O O . LEU A 1 231 ? -9.09803 24.07826 3.46089 1.000 16.07823 1047 LEU A O 1
ATOM 3766 N N . PHE A 1 232 ? -10.82759 24.89541 2.29116 1.000 15.32292 1048 PHE A N 1
ATOM 3767 C CA . PHE A 1 232 ? -9.96524 25.63712 1.37297 1.000 17.07046 1048 PHE A CA 1
ATOM 3768 C C . PHE A 1 232 ? -9.41283 26.92547 1.96500 1.000 19.00494 1048 PHE A C 1
ATOM 3769 O O . PHE A 1 232 ? -8.43093 27.44637 1.43265 1.000 23.05798 1048 PHE A O 1
ATOM 3786 N N . THR A 1 233 ? -9.95671 27.43425 3.06884 1.000 19.44713 1049 THR A N 1
ATOM 3787 C CA A THR A 1 233 ? -9.28959 28.52429 3.76700 0.513 21.82633 1049 THR A CA 1
ATOM 3788 C CA B THR A 1 233 ? -9.27651 28.54040 3.74576 0.487 21.80528 1049 THR A CA 1
ATOM 3789 C C . THR A 1 233 ? -8.15343 28.03310 4.64875 1.000 23.37126 1049 THR A C 1
ATOM 3790 O O . THR A 1 233 ? -7.37117 28.85073 5.14526 1.000 25.24773 1049 THR A O 1
ATOM 3811 N N . TYR A 1 234 ? -8.04098 26.70848 4.81923 1.000 29.55878 1050 TYR A N 1
ATOM 3812 C CA . TYR A 1 234 ? -6.97177 26.04001 5.56757 1.000 32.84080 1050 TYR A CA 1
ATOM 3813 C C . TYR A 1 234 ? -6.94832 26.47153 7.02226 1.000 36.54651 1050 TYR A C 1
ATOM 3814 O O . TYR A 1 234 ? -5.90063 26.40790 7.67996 1.000 39.74685 1050 TYR A O 1
ATOM 3832 N N . ILE A 1 235 ? -8.12429 26.90396 7.49285 1.000 39.13628 1051 ILE A N 1
ATOM 3833 C CA . ILE A 1 235 ? -8.37749 27.49999 8.80593 1.000 41.20232 1051 ILE A CA 1
ATOM 3834 C C . ILE A 1 235 ? -7.45442 28.68488 9.04327 1.000 43.55257 1051 ILE A C 1
ATOM 3835 O O . ILE A 1 235 ? -6.95415 28.89398 10.15326 1.000 43.86313 1051 ILE A O 1
ATOM 3851 N N . GLU A 1 236 ? -7.25117 29.47663 7.99778 1.000 44.36847 1052 GLU A N 1
ATOM 3852 C CA . GLU A 1 236 ? -6.39211 30.64640 8.07364 1.000 45.36597 1052 GLU A CA 1
ATOM 3853 C C . GLU A 1 236 ? -6.99422 31.69310 8.99397 1.000 46.53453 1052 GLU A C 1
ATOM 3854 O O . GLU A 1 236 ? -8.18654 32.00664 8.90452 1.000 44.19219 1052 GLU A O 1
ATOM 3866 N N . LYS A 1 237 ? -6.15613 32.24427 9.86955 1.000 50.95871 1053 LYS A N 1
ATOM 3867 C CA . LYS A 1 237 ? -6.58644 33.32384 10.74261 1.000 53.59325 1053 LYS A CA 1
ATOM 3868 C C . LYS A 1 237 ? -7.24258 34.41802 9.91765 1.000 51.05610 1053 LYS A C 1
ATOM 3869 O O . LYS A 1 237 ? -6.70001 34.86391 8.90222 1.000 51.56669 1053 LYS A O 1
ATOM 3873 N N . SER A 1 238 ? -8.41609 34.84520 10.35904 1.000 46.97144 1054 SER A N 1
ATOM 3874 C CA . SER A 1 238 ? -9.19330 35.93030 9.78539 1.000 44.81591 1054 SER A CA 1
ATOM 3875 C C . SER A 1 238 ? -10.05336 35.41937 8.64067 1.000 40.26011 1054 SER A C 1
ATOM 3876 O O . SER A 1 238 ? -10.81281 36.20015 8.07978 1.000 42.65508 1054 SER A O 1
ATOM 3884 N N . LYS A 1 239 ? -9.96862 34.13874 8.28279 1.000 35.09633 1055 LYS A N 1
ATOM 3885 C CA . LYS A 1 239 ? -10.73198 33.61261 7.16630 1.000 29.85630 1055 LYS A CA 1
ATOM 3886 C C . LYS A 1 239 ? -11.88630 32.71160 7.58214 1.000 23.13706 1055 LYS A C 1
ATOM 3887 O O . LYS A 1 239 ? -12.63088 32.25299 6.70982 1.000 22.50796 1055 LYS A O 1
ATOM 3906 N N . SER A 1 240 ? -12.06816 32.45219 8.87954 1.000 21.55788 1056 SER A N 1
ATOM 3907 C CA . SER A 1 240 ? -13.13376 31.55258 9.30169 1.000 20.69988 1056 SER A CA 1
ATOM 3908 C C . SER A 1 240 ? -14.49079 32.13426 8.91823 1.000 18.71804 1056 SER A C 1
ATOM 3909 O O . SER A 1 240 ? -14.62464 33.34513 8.73294 1.000 18.91280 1056 SER A O 1
ATOM 3917 N N . PRO A 1 241 ? -15.52748 31.30287 8.83018 1.000 17.81268 1057 PRO A N 1
ATOM 3918 C CA . PRO A 1 241 ? -16.85867 31.83814 8.48106 1.000 16.75728 1057 PRO A CA 1
ATOM 3919 C C . PRO A 1 241 ? -17.30895 32.92290 9.44580 1.000 16.74938 1057 PRO A C 1
ATOM 3920 O O . PRO A 1 241 ? -17.77515 33.97123 8.98952 1.000 17.17048 1057 PRO A O 1
ATOM 3931 N N . PRO A 1 242 ? -17.16580 32.75256 10.76831 1.000 17.46790 1058 PRO A N 1
ATOM 3932 C CA . PRO A 1 242 ? -17.56803 33.86539 11.65522 1.000 18.59959 1058 PRO A CA 1
ATOM 3933 C C . PRO A 1 242 ? -16.77965 35.14457 11.40939 1.000 18.79963 1058 PRO A C 1
ATOM 3934 O O . PRO A 1 242 ? -17.35798 36.24049 11.38408 1.000 19.42600 1058 PRO A O 1
ATOM 3945 N N . ALA A 1 243 ? -15.46445 35.04714 11.21888 1.000 19.47865 1059 ALA A N 1
ATOM 3946 C CA . ALA A 1 243 ? -14.68522 36.26515 11.01305 1.000 18.92338 1059 ALA A CA 1
ATOM 3947 C C . ALA A 1 243 ? -15.06346 36.94375 9.70537 1.000 19.49973 1059 ALA A C 1
ATOM 3948 O O . ALA A 1 243 ? -15.17145 38.17475 9.64257 1.000 20.05238 1059 ALA A O 1
ATOM 3955 N N . GLU A 1 244 ? -15.26734 36.15865 8.65027 1.000 19.69711 1060 GLU A N 1
ATOM 3956 C CA A GLU A 1 244 ? -15.57317 36.72072 7.34298 0.338 19.11021 1060 GLU A CA 1
ATOM 3957 C CA B GLU A 1 244 ? -15.57392 36.72496 7.34274 0.662 18.74439 1060 GLU A CA 1
ATOM 3958 C C . GLU A 1 244 ? -16.97023 37.32904 7.31787 1.000 17.91796 1060 GLU A C 1
ATOM 3959 O O . GLU A 1 244 ? -17.16571 38.44295 6.81651 1.000 19.34177 1060 GLU A O 1
ATOM 3982 N N . PHE A 1 245 ? -17.95796 36.61941 7.85915 1.000 16.46778 1061 PHE A N 1
ATOM 3983 C CA . PHE A 1 245 ? -19.28920 37.20585 7.91500 1.000 16.74936 1061 PHE A CA 1
ATOM 3984 C C . PHE A 1 245 ? -19.29150 38.47247 8.76761 1.000 16.36777 1061 PHE A C 1
ATOM 3985 O O . PHE A 1 245 ? -19.93413 39.46677 8.40746 1.000 17.09415 1061 PHE A O 1
ATOM 4002 N N . MET A 1 246 ? -18.57231 38.46648 9.89629 1.000 16.99415 1062 MET A N 1
ATOM 4003 C CA . MET A 1 246 ? -18.53402 39.66933 10.73387 1.000 18.36537 1062 MET A CA 1
ATOM 4004 C C . MET A 1 246 ? -17.86938 40.83436 10.00248 1.000 17.94955 1062 MET A C 1
ATOM 4005 O O . MET A 1 246 ? -18.28409 41.99297 10.15354 1.000 18.85750 1062 MET A O 1
ATOM 4019 N N . ARG A 1 247 ? -16.82801 40.56196 9.21454 1.000 19.35497 1063 ARG A N 1
ATOM 4020 C CA . ARG A 1 247 ? -16.22078 41.62674 8.41793 1.000 21.35784 1063 ARG A CA 1
ATOM 4021 C C . ARG A 1 247 ? -17.22389 42.19700 7.42521 1.000 20.13141 1063 ARG A C 1
ATOM 4022 O O . ARG A 1 247 ? -17.28587 43.41626 7.22201 1.000 21.86048 1063 ARG A O 1
ATOM 4043 N N . MET A 1 248 ? -18.02347 41.33007 6.80202 1.000 20.32613 1064 MET A N 1
ATOM 4044 C CA . MET A 1 248 ? -18.99198 41.78132 5.81289 1.000 20.23667 1064 MET A CA 1
ATOM 4045 C C . MET A 1 248 ? -20.12648 42.55984 6.46247 1.000 21.27887 1064 MET A C 1
ATOM 4046 O O . MET A 1 248 ? -20.59392 43.56188 5.90733 1.000 24.55815 1064 MET A O 1
ATOM 4060 N N . ILE A 1 249 ? -20.57141 42.12512 7.64131 1.000 19.44711 1065 ILE A N 1
ATOM 4061 C CA A ILE A 1 249 ? -21.70735 42.81596 8.22381 0.450 19.88132 1065 ILE A CA 1
ATOM 4062 C CA B ILE A 1 249 ? -21.69228 42.72457 8.37028 0.550 20.60773 1065 ILE A CA 1
ATOM 4063 C C . ILE A 1 249 ? -21.27762 44.02897 9.03522 1.000 20.76831 1065 ILE A C 1
ATOM 4064 O O . ILE A 1 249 ? -22.08132 44.95866 9.18638 1.000 21.36044 1065 ILE A O 1
ATOM 4095 N N . GLY A 1 250 ? -20.03784 44.07201 9.51070 1.000 22.40269 1066 GLY A N 1
ATOM 4096 C CA . GLY A 1 250 ? -19.54505 45.15125 10.33511 1.000 23.47123 1066 GLY A CA 1
ATOM 4097 C C . GLY A 1 250 ? -19.08101 44.60273 11.66634 1.000 24.24240 1066 GLY A C 1
ATOM 4098 O O . GLY A 1 250 ? -19.88562 44.11102 12.46764 1.000 23.71863 1066 GLY A O 1
ATOM 4102 N N . ASN A 1 251 ? -17.77343 44.67941 11.90355 1.000 26.63747 1067 ASN A N 1
ATOM 4103 C CA . ASN A 1 251 ? -17.16828 44.00309 13.04026 1.000 33.24873 1067 ASN A CA 1
ATOM 4104 C C . ASN A 1 251 ? -17.66935 44.51015 14.37885 1.000 35.40161 1067 ASN A C 1
ATOM 4105 O O . ASN A 1 251 ? -17.56060 43.78658 15.37643 1.000 37.88609 1067 ASN A O 1
ATOM 4116 N N . ASP A 1 252 ? -18.17094 45.74111 14.43258 1.000 34.90689 1068 ASP A N 1
ATOM 4117 C CA . ASP A 1 252 ? -18.63564 46.31651 15.68385 1.000 38.90204 1068 ASP A CA 1
ATOM 4118 C C . ASP A 1 252 ? -20.03007 45.84997 16.07546 1.000 35.71744 1068 ASP A C 1
ATOM 4119 O O . ASP A 1 252 ? -20.47763 46.15838 17.18380 1.000 37.15969 1068 ASP A O 1
ATOM 4128 N N . LYS A 1 253 ? -20.73678 45.13828 15.20818 1.000 31.26694 1069 LYS A N 1
ATOM 4129 C CA . LYS A 1 253 ? -22.09689 44.74468 15.54150 1.000 28.86927 1069 LYS A CA 1
ATOM 4130 C C . LYS A 1 253 ? -22.10480 43.68025 16.62667 1.000 28.91139 1069 LYS A C 1
ATOM 4131 O O . LYS A 1 253 ? -21.19895 42.84620 16.72312 1.000 30.64050 1069 LYS A O 1
ATOM 4150 N N . GLN A 1 254 ? -23.14636 43.73703 17.45681 1.000 29.21669 1070 GLN A N 1
ATOM 4151 C CA . GLN A 1 254 ? -23.28305 42.88429 18.62160 1.000 31.45642 1070 GLN A CA 1
ATOM 4152 C C . GLN A 1 254 ? -24.71721 42.38507 18.71534 1.000 28.48500 1070 GLN A C 1
ATOM 4153 O O . GLN A 1 254 ? -25.64943 43.03225 18.23228 1.000 27.56649 1070 GLN A O 1
ATOM 4167 N N . GLY A 1 255 ? -24.88510 41.23341 19.35875 1.000 26.80058 1071 GLY A N 1
ATOM 4168 C CA . GLY A 1 255 ? -26.20497 40.72330 19.66780 1.000 25.41618 1071 GLY A CA 1
ATOM 4169 C C . GLY A 1 255 ? -27.05443 40.44590 18.44259 1.000 22.10004 1071 GLY A C 1
ATOM 4170 O O . GLY A 1 255 ? -26.57044 40.01793 17.39447 1.000 21.85263 1071 GLY A O 1
ATOM 4174 N N . GLN A 1 256 ? -28.35986 40.68311 18.58879 1.000 20.41826 1072 GLN A N 1
ATOM 4175 C CA . GLN A 1 256 ? -29.30035 40.30771 17.54060 1.000 20.39722 1072 GLN A CA 1
ATOM 4176 C C . GLN A 1 256 ? -29.04380 41.05661 16.24923 1.000 19.63658 1072 GLN A C 1
ATOM 4177 O O . GLN A 1 256 ? -29.40282 40.56753 15.17477 1.000 19.28917 1072 GLN A O 1
ATOM 4191 N N . MET A 1 257 ? -28.44064 42.24283 16.32686 1.000 19.20232 1073 MET A N 1
ATOM 4192 C CA . MET A 1 257 ? -28.10797 42.96506 15.10697 1.000 20.61824 1073 MET A CA 1
ATOM 4193 C C . MET A 1 257 ? -27.27517 42.09990 14.17624 1.000 18.35485 1073 MET A C 1
ATOM 4194 O O . MET A 1 257 ? -27.38466 42.21682 12.95465 1.000 18.00743 1073 MET A O 1
ATOM 4208 N N . ILE A 1 258 ? -26.40283 41.26377 14.73913 1.000 17.87847 1074 ILE A N 1
ATOM 4209 C CA . ILE A 1 258 ? -25.61321 40.35523 13.90942 1.000 17.62320 1074 ILE A CA 1
ATOM 4210 C C . ILE A 1 258 ? -26.53237 39.44346 13.11131 1.000 16.62042 1074 ILE A C 1
ATOM 4211 O O . ILE A 1 258 ? -26.35494 39.25133 11.90415 1.000 15.87296 1074 ILE A O 1
ATOM 4227 N N . VAL A 1 259 ? -27.51179 38.84209 13.78954 1.000 15.96773 1075 VAL A N 1
ATOM 4228 C CA . VAL A 1 259 ? -28.42195 37.91194 13.12573 1.000 16.55197 1075 VAL A CA 1
ATOM 4229 C C . VAL A 1 259 ? -29.24723 38.63154 12.06594 1.000 14.84654 1075 VAL A C 1
ATOM 4230 O 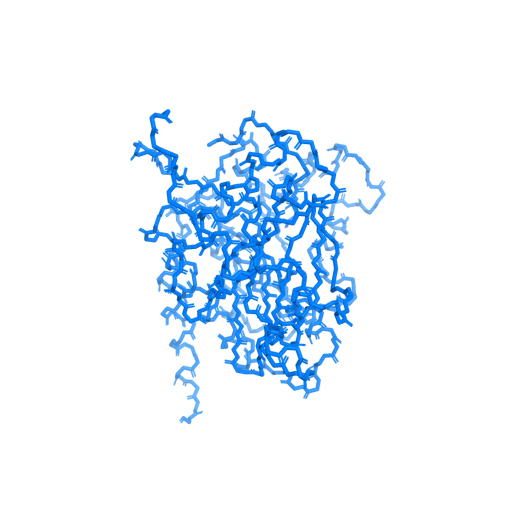O . VAL A 1 259 ? -29.45365 38.11703 10.95835 1.000 14.85178 1075 VAL A O 1
ATOM 4243 N N . PHE A 1 260 ? -29.76724 39.81872 12.40438 1.000 14.49911 1076 PHE A N 1
ATOM 4244 C CA . PHE A 1 260 ? -30.57116 40.56488 11.44770 1.000 14.29122 1076 PHE A CA 1
ATOM 4245 C C . PHE A 1 260 ? -29.78604 40.81101 10.16421 1.000 14.47805 1076 PHE A C 1
ATOM 4246 O O . PHE A 1 260 ? -30.30044 40.62620 9.05331 1.000 13.78850 1076 PHE A O 1
ATOM 4263 N N . HIS A 1 261 ? -28.53624 41.25782 10.31142 1.000 14.24906 1077 HIS A N 1
ATOM 4264 C CA . HIS A 1 261 ? -27.72016 41.57985 9.14639 1.000 13.87010 1077 HIS A CA 1
ATOM 4265 C C . HIS A 1 261 ? -27.29287 40.32586 8.40343 1.000 13.41480 1077 HIS A C 1
ATOM 4266 O O . HIS A 1 261 ? -27.23976 40.33075 7.16970 1.000 13.80690 1077 HIS A O 1
ATOM 4280 N N . LEU A 1 262 ? -26.98347 39.24655 9.12939 1.000 13.21473 1078 LEU A N 1
ATOM 4281 C CA . LEU A 1 262 ? -26.64650 37.98459 8.47099 1.000 13.06999 1078 LEU A CA 1
ATOM 4282 C C . LEU A 1 262 ? -27.80054 37.50380 7.60414 1.000 13.14106 1078 LEU A C 1
ATOM 4283 O O . LEU A 1 262 ? -27.59959 37.10873 6.44796 1.000 13.15157 1078 LEU A O 1
ATOM 4299 N N . ILE A 1 263 ? -29.01394 37.49531 8.15610 1.000 13.49108 1079 ILE A N 1
ATOM 4300 C CA . ILE A 1 263 ? -30.17308 37.07566 7.37699 1.000 13.78850 1079 ILE A CA 1
ATOM 4301 C C . ILE A 1 263 ? -30.32861 37.93817 6.13603 1.000 13.78849 1079 ILE A C 1
ATOM 4302 O O . ILE A 1 263 ? -30.51594 37.42866 5.02377 1.000 13.30950 1079 ILE A O 1
ATOM 4318 N N . GLU A 1 264 ? -30.30126 39.26784 6.31221 1.000 13.21474 1080 GLU A N 1
ATOM 4319 C CA . GLU A 1 264 ? -30.52867 40.17081 5.19072 1.000 12.85678 1080 GLU A CA 1
ATOM 4320 C C . GLU A 1 264 ? -29.44712 39.98152 4.12794 1.000 12.09623 1080 GLU A C 1
ATOM 4321 O O . GLU A 1 264 ? -29.74179 39.98519 2.92315 1.000 12.70151 1080 GLU A O 1
ATOM 4333 N N . LEU A 1 265 ? -28.19527 39.84371 4.56353 1.000 12.78838 1081 LEU A N 1
ATOM 4334 C CA A LEU A 1 265 ? -27.09212 39.58641 3.63985 0.595 13.17266 1081 LEU A CA 1
ATOM 4335 C CA B LEU A 1 265 ? -27.08765 39.57980 3.64464 0.405 13.40426 1081 LEU A CA 1
ATOM 4336 C C . LEU A 1 265 ? -27.32881 38.31049 2.83982 1.000 12.65418 1081 LEU A C 1
ATOM 4337 O O . LEU A 1 265 ? -27.22907 38.31098 1.60786 1.000 13.49896 1081 LEU A O 1
ATOM 4368 N N . LEU A 1 266 ? -27.63447 37.20702 3.52375 1.000 12.67257 1082 LEU A N 1
ATOM 4369 C CA . LEU A 1 266 ? -27.78058 35.92960 2.82422 1.000 12.82524 1082 LEU A CA 1
ATOM 4370 C C . LEU A 1 266 ? -28.96571 35.94565 1.86919 1.000 13.06734 1082 LEU A C 1
ATOM 4371 O O . LEU A 1 266 ? -28.89560 35.39306 0.76308 1.000 13.49897 1082 LEU A O 1
ATOM 4387 N N . LYS A 1 267 ? -30.07253 36.56365 2.28350 1.000 12.75418 1083 LYS A N 1
ATOM 4388 C CA . LYS A 1 267 ? -31.27767 36.56081 1.47032 1.000 13.42273 1083 LYS A CA 1
ATOM 4389 C C . LYS A 1 267 ? -31.04925 37.26330 0.14623 1.000 13.59112 1083 LYS A C 1
ATOM 4390 O O . LYS A 1 267 ? -31.71553 36.94707 -0.84277 1.000 14.66752 1083 LYS A O 1
ATOM 4409 N N . ASN A 1 268 ? -30.11586 38.20814 0.10866 1.000 13.22789 1084 ASN A N 1
ATOM 4410 C CA . ASN A 1 268 ? -29.81883 38.98028 -1.09471 1.000 12.68052 1084 ASN A CA 1
ATOM 4411 C C . ASN A 1 268 ? -28.45610 38.64566 -1.68295 1.000 14.98864 1084 ASN A C 1
ATOM 4412 O O . ASN A 1 268 ? -27.82475 39.47264 -2.33968 1.000 16.87567 1084 ASN A O 1
ATOM 4423 N N . ASN A 1 269 ? -28.02062 37.40425 -1.49443 1.000 15.32027 1085 ASN A N 1
ATOM 4424 C CA . ASN A 1 269 ? -26.92325 36.80398 -2.22323 1.000 16.31255 1085 ASN A CA 1
ATOM 4425 C C . ASN A 1 269 ? -25.53794 37.15981 -1.70744 1.000 16.76514 1085 ASN A C 1
ATOM 4426 O O . ASN A 1 269 ? -24.54485 36.91202 -2.42041 1.000 18.06004 1085 ASN A O 1
ATOM 4437 N N . GLY A 1 270 ? -25.41468 37.74057 -0.52282 1.000 15.30187 1086 GLY A N 1
ATOM 4438 C CA . GLY A 1 270 ? -24.10620 37.88457 0.06918 1.000 16.73619 1086 GLY A CA 1
ATOM 4439 C C . GLY A 1 270 ? -23.57771 36.51989 0.45558 1.000 15.01496 1086 GLY A C 1
ATOM 4440 O O . GLY A 1 270 ? -24.31438 35.66929 0.96237 1.000 14.64913 1086 GLY A O 1
ATOM 4444 N N . ARG A 1 271 ? -22.29141 36.31352 0.20344 1.000 15.15445 1087 ARG A N 1
ATOM 4445 C CA . ARG A 1 271 ? -21.68974 35.00420 0.39960 1.000 14.71232 1087 ARG A CA 1
ATOM 4446 C C . ARG A 1 271 ? -20.24073 35.16139 0.82364 1.000 15.30447 1087 ARG A C 1
ATOM 4447 O O . ARG A 1 271 ? -19.58747 36.16684 0.53457 1.000 17.22572 1087 ARG A O 1
ATOM 4468 N N . LEU A 1 272 ? -19.74391 34.13809 1.50558 1.000 15.10182 1088 LEU A N 1
ATOM 4469 C CA . LEU A 1 272 ? -18.33058 34.02972 1.78660 1.000 15.07026 1088 LEU A CA 1
ATOM 4470 C C . LEU A 1 272 ? -17.54421 34.09129 0.47872 1.000 17.36786 1088 LEU A C 1
ATOM 4471 O O . LEU A 1 272 ? -18.01178 33.60489 -0.55618 1.000 16.95466 1088 LEU A O 1
ATOM 4487 N N . PRO A 1 273 ? -16.34967 34.67391 0.50366 1.000 18.11274 1089 PRO A N 1
ATOM 4488 C CA . PRO A 1 273 ? -15.56345 34.84725 -0.72336 1.000 19.60237 1089 PRO A CA 1
ATOM 4489 C C . PRO A 1 273 ? -14.86606 33.54946 -1.10522 1.000 19.12601 1089 PRO A C 1
ATOM 4490 O O . PRO A 1 273 ? -14.77530 32.60484 -0.32250 1.000 20.10503 1089 PRO A O 1
ATOM 4501 N N . ARG A 1 274 ? -14.36877 33.51610 -2.33254 1.000 19.57339 1090 ARG A N 1
ATOM 4502 C CA . ARG A 1 274 ? -13.56771 32.38214 -2.77136 1.000 19.45497 1090 ARG A CA 1
ATOM 4503 C C . ARG A 1 274 ? -12.25324 32.40913 -2.00354 1.000 19.87344 1090 ARG A C 1
ATOM 4504 O O . ARG A 1 274 ? -11.56240 33.43858 -2.01895 1.000 20.23663 1090 ARG A O 1
ATOM 4525 N N . PRO A 1 275 ? -11.87979 31.33902 -1.30391 1.000 19.12865 1091 PRO A N 1
ATOM 4526 C CA . PRO A 1 275 ? -10.59308 31.35967 -0.60141 1.000 20.77355 1091 PRO A CA 1
ATOM 4527 C C . PRO A 1 275 ? -9.43765 31.52570 -1.57236 1.000 21.66050 1091 PRO A C 1
ATOM 4528 O O . PRO A 1 275 ? -9.50295 31.11943 -2.73645 1.000 21.44468 1091 PRO A O 1
ATOM 4539 N N . ASP A 1 276 ? -8.37426 32.14576 -1.07319 1.000 24.52929 1092 ASP A N 1
ATOM 4540 C CA A ASP A 1 276 ? -7.14624 32.26214 -1.84123 0.529 27.63757 1092 ASP A CA 1
ATOM 4541 C CA B ASP A 1 276 ? -7.14571 32.26340 -1.84114 0.471 27.83758 1092 ASP A CA 1
ATOM 4542 C C . ASP A 1 276 ? -6.68592 30.87848 -2.28104 1.000 25.26098 1092 ASP A C 1
ATOM 4543 O O . ASP A 1 276 ? -6.60642 29.95298 -1.47019 1.000 25.68465 1092 ASP A O 1
ATOM 4558 N N . GLY A 1 277 ? -6.38022 30.73720 -3.56892 1.000 23.93448 1093 GLY A N 1
ATOM 4559 C CA . GLY A 1 277 ? -5.91102 29.47287 -4.09779 1.000 23.70545 1093 GLY A CA 1
ATOM 4560 C C . GLY A 1 277 ? -6.98632 28.46377 -4.41985 1.000 22.49217 1093 GLY A C 1
ATOM 4561 O O . GLY A 1 277 ? -6.66960 27.39736 -4.96778 1.000 22.86063 1093 GLY A O 1
ATOM 4565 N N . CYS A 1 278 ? -8.23191 28.75794 -4.11151 1.000 21.55523 1094 CYS A N 1
ATOM 4566 C CA . CYS A 1 278 ? -9.29956 27.79669 -4.33820 1.000 20.08402 1094 CYS A CA 1
ATOM 4567 C C . CYS A 1 278 ? -9.65040 27.76694 -5.81906 1.000 20.33402 1094 CYS A C 1
ATOM 4568 O O . CYS A 1 278 ? -9.93623 28.81743 -6.39839 1.000 21.12620 1094 CYS A O 1
ATOM 4576 N N . PRO A 1 279 ? -9.66978 26.60017 -6.45431 1.000 20.53408 1095 PRO A N 1
ATOM 4577 C CA . PRO A 1 279 ? -10.08033 26.55755 -7.86290 1.000 22.66062 1095 PRO A CA 1
ATOM 4578 C C . PRO A 1 279 ? -11.50534 27.05675 -8.05603 1.000 23.50281 1095 PRO A C 1
ATOM 4579 O O . PRO A 1 279 ? -12.39028 26.84281 -7.21906 1.000 20.46039 1095 PRO A O 1
ATOM 4590 N N . ASP A 1 280 ? -11.72457 27.70766 -9.20187 1.000 25.78727 1096 ASP A N 1
ATOM 4591 C CA . ASP A 1 280 ? -13.05425 28.20224 -9.53749 1.000 26.46109 1096 ASP A CA 1
ATOM 4592 C C . ASP A 1 280 ? -14.09295 27.09108 -9.46560 1.000 24.09762 1096 ASP A C 1
ATOM 4593 O O . ASP A 1 280 ? -15.22333 27.31762 -9.02515 1.000 22.94752 1096 ASP A O 1
ATOM 4602 N N . GLU A 1 281 ? -13.72606 25.87863 -9.88426 1.000 22.61854 1097 GLU A N 1
ATOM 4603 C CA . GLU A 1 281 ? -14.69751 24.79542 -9.93205 1.000 23.37387 1097 GLU A CA 1
ATOM 4604 C C . GLU A 1 281 ? -15.12615 24.35339 -8.53776 1.000 21.01043 1097 GLU A C 1
ATOM 4605 O O . GLU A 1 281 ? -16.27802 23.95358 -8.34317 1.000 22.87640 1097 GLU A O 1
ATOM 4617 N N . ILE A 1 282 ? -14.21461 24.40830 -7.56840 1.000 18.22854 1098 ILE A N 1
ATOM 4618 C CA . ILE A 1 282 ? -14.56297 24.08486 -6.18903 1.000 16.86519 1098 ILE A CA 1
ATOM 4619 C C . ILE A 1 282 ? -15.39863 25.20453 -5.57428 1.000 15.18869 1098 ILE A C 1
ATOM 4620 O O . ILE A 1 282 ? -16.36885 24.94551 -4.84382 1.000 15.09129 1098 ILE A O 1
ATOM 4636 N N . TYR A 1 283 ? -15.05738 26.46823 -5.86529 1.000 16.30197 1099 TYR A N 1
ATOM 4637 C CA . TYR A 1 283 ? -15.91031 27.56648 -5.41255 1.000 17.65736 1099 TYR A CA 1
ATOM 4638 C C . TYR A 1 283 ? -17.30381 27.45497 -6.02019 1.000 16.86784 1099 TYR A C 1
ATOM 4639 O O . TYR A 1 283 ? -18.29673 27.76921 -5.35715 1.000 17.77054 1099 TYR A O 1
ATOM 4657 N N . MET A 1 284 ? -17.40611 26.97067 -7.26088 1.000 17.22052 1100 MET A N 1
ATOM 4658 C CA . MET A 1 284 ? -18.72476 26.78776 -7.85401 1.000 19.26287 1100 MET A CA 1
ATOM 4659 C C . MET A 1 284 ? -19.54597 25.78421 -7.05761 1.000 16.44673 1100 MET A C 1
ATOM 4660 O O . MET A 1 284 ? -20.75203 25.97119 -6.88024 1.000 16.19143 1100 MET A O 1
ATOM 4674 N N . ILE A 1 285 ? -18.92098 24.70206 -6.58774 1.000 15.94928 1101 ILE A N 1
ATOM 4675 C CA . ILE A 1 285 ? -19.64419 23.74686 -5.75047 1.000 14.71493 1101 ILE A CA 1
ATOM 4676 C C . ILE A 1 285 ? -20.16289 24.44931 -4.50500 1.000 13.84906 1101 ILE A C 1
ATOM 4677 O O . ILE A 1 285 ? -21.32883 24.28782 -4.12105 1.000 14.33855 1101 ILE A O 1
ATOM 4693 N N . MET A 1 286 ? -19.30791 25.24415 -3.85685 1.000 14.56752 1102 MET A N 1
ATOM 4694 C CA . MET A 1 286 ? -19.75647 25.98030 -2.68035 1.000 14.23856 1102 MET A CA 1
ATOM 4695 C C . MET A 1 286 ? -20.97633 26.82814 -3.00592 1.000 14.02801 1102 MET A C 1
ATOM 4696 O O . MET A 1 286 ? -21.97430 26.80518 -2.28408 1.000 13.74375 1102 MET A O 1
ATOM 4710 N N . THR A 1 287 ? -20.91022 27.59740 -4.09488 1.000 15.10970 1103 THR A N 1
ATOM 4711 C CA . THR A 1 287 ? -21.99793 28.52941 -4.35498 1.000 16.36777 1103 THR A CA 1
ATOM 4712 C C . THR A 1 287 ? -23.27888 27.80475 -4.75401 1.000 14.40964 1103 THR A C 1
ATOM 4713 O O . THR A 1 287 ? -24.36900 28.3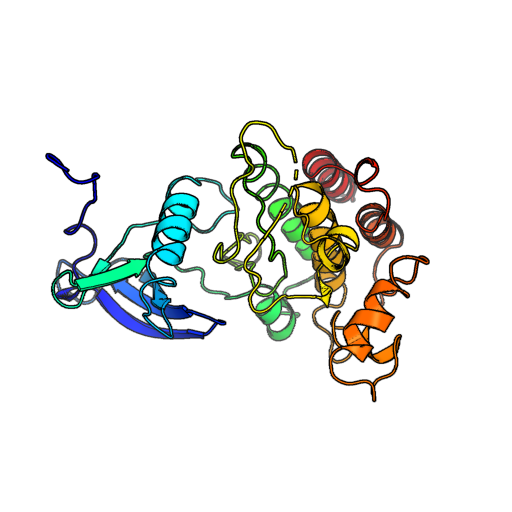0368 -4.48151 1.000 15.65713 1103 THR A O 1
ATOM 4724 N N . GLU A 1 288 ? -23.18233 26.61311 -5.35932 1.000 14.67809 1104 GLU A N 1
ATOM 4725 C CA . GLU A 1 288 ? -24.38185 25.84403 -5.66158 1.000 15.03867 1104 GLU A CA 1
ATOM 4726 C C . GLU A 1 288 ? -25.01253 25.27189 -4.39557 1.000 13.13583 1104 GLU A C 1
ATOM 4727 O O . GLU A 1 288 ? -26.23925 25.14890 -4.31188 1.000 13.92271 1104 GLU A O 1
ATOM 4739 N N . CYS A 1 289 ? -24.19586 24.92582 -3.40437 1.000 12.52520 1105 CYS A N 1
ATOM 4740 C CA . CYS A 1 289 ? -24.73537 24.50769 -2.11480 1.000 12.72786 1105 CYS A CA 1
ATOM 4741 C C . CYS A 1 289 ? -25.44941 25.67200 -1.43390 1.000 12.43572 1105 CYS A C 1
ATOM 4742 O O . CYS A 1 289 ? -26.45995 25.48428 -0.74200 1.000 13.50949 1105 CYS A O 1
ATOM 4750 N N . TRP A 1 290 ? -24.92838 26.88286 -1.61297 1.000 12.66995 1106 TRP A N 1
ATOM 4751 C CA . TRP A 1 290 ? -25.47835 28.08225 -0.98031 1.000 13.04104 1106 TRP A CA 1
ATOM 4752 C C . TRP A 1 290 ? -26.55852 28.71079 -1.84710 1.000 14.13589 1106 TRP A C 1
ATOM 4753 O O . TRP A 1 290 ? -26.49681 29.88580 -2.18471 1.000 16.10453 1106 TRP A O 1
ATOM 4774 N N . ASN A 1 291 ? -27.55474 27.93181 -2.22664 1.000 13.71481 1107 ASN A N 1
ATOM 4775 C CA . ASN A 1 291 ? -28.69044 28.41532 -2.99873 1.000 13.85960 1107 ASN A CA 1
ATOM 4776 C C . ASN A 1 291 ? -29.82648 28.70770 -2.03125 1.000 14.47017 1107 ASN A C 1
ATOM 4777 O O . ASN A 1 291 ? -30.16292 27.86372 -1.19925 1.000 14.88071 1107 ASN A O 1
ATOM 4788 N N . ASN A 1 292 ? -30.38712 29.92048 -2.09831 1.000 15.06233 1108 ASN A N 1
ATOM 4789 C CA . ASN A 1 292 ? -31.53114 30.20101 -1.23516 1.000 16.17563 1108 ASN A CA 1
ATOM 4790 C C . ASN A 1 292 ? -32.73183 29.33775 -1.59242 1.000 16.78886 1108 ASN A C 1
ATOM 4791 O O . ASN A 1 292 ? -33.58772 29.09916 -0.73186 1.000 17.63632 1108 ASN A O 1
ATOM 4802 N N . ASN A 1 293 ? -32.80181 28.85319 -2.83260 1.000 16.80202 1109 ASN A N 1
ATOM 4803 C CA A ASN A 1 293 ? -33.86544 27.94636 -3.24948 0.504 16.83361 1109 ASN A CA 1
ATOM 4804 C CA B ASN A 1 293 ? -33.86158 27.94584 -3.25472 0.496 17.89690 1109 ASN A CA 1
ATOM 4805 C C . ASN A 1 293 ? -33.49425 26.54572 -2.77880 1.000 17.04418 1109 ASN A C 1
ATOM 4806 O O . ASN A 1 293 ? -32.59522 25.90926 -3.33780 1.000 17.39945 1109 ASN A O 1
ATOM 4827 N N . VAL A 1 294 ? -34.19319 26.07506 -1.74789 1.000 17.44683 1110 VAL A N 1
ATOM 4828 C CA . VAL A 1 294 ? -33.85413 24.82498 -1.08206 1.000 16.81785 1110 VAL A CA 1
ATOM 4829 C C . VAL A 1 294 ? -33.81118 23.66400 -2.06592 1.000 16.08092 1110 VAL A C 1
ATOM 4830 O O . VAL A 1 294 ? -32.87427 22.85781 -2.04633 1.000 17.18626 1110 VAL A O 1
ATOM 4843 N N . ASN A 1 295 ? -34.80369 23.56852 -2.95301 1.000 17.81530 1111 ASN A N 1
ATOM 4844 C CA . ASN A 1 295 ? -34.90132 22.41887 -3.84677 1.000 19.89983 1111 ASN A CA 1
ATOM 4845 C C . ASN A 1 295 ? -33.83940 22.41669 -4.94140 1.000 18.97072 1111 ASN A C 1
ATOM 4846 O O . ASN A 1 295 ? -33.59026 21.36269 -5.53915 1.000 21.06302 1111 ASN A O 1
ATOM 4857 N N . GLN A 1 296 ? -33.20754 23.55988 -5.21094 1.000 18.75754 1112 GLN A N 1
ATOM 4858 C CA . GLN A 1 296 ? -32.15926 23.64279 -6.22198 1.000 18.90227 1112 GLN A CA 1
ATOM 4859 C C . GLN A 1 296 ? -30.77681 23.26387 -5.70242 1.000 17.43895 1112 GLN A C 1
ATOM 4860 O O . GLN A 1 296 ? -29.85528 23.09880 -6.51447 1.000 18.78379 1112 GLN A O 1
ATOM 4874 N N . ARG A 1 297 ? -30.59820 23.12204 -4.39484 1.000 15.36503 1113 ARG A N 1
ATOM 4875 C CA . ARG A 1 297 ? -29.31592 22.66170 -3.88447 1.000 14.77546 1113 ARG A CA 1
ATOM 4876 C C . ARG A 1 297 ? -29.04727 21.24391 -4.38118 1.000 14.66227 1113 ARG A C 1
ATOM 4877 O O . ARG A 1 297 ? -29.98524 20.44367 -4.51207 1.000 15.23603 1113 ARG A O 1
ATOM 4898 N N . PRO A 1 298 ? -27.79584 20.91483 -4.70188 1.000 13.24372 1114 PRO A N 1
ATOM 4899 C CA . PRO A 1 298 ? -27.47031 19.53644 -5.09329 1.000 12.58577 1114 PRO A CA 1
ATOM 4900 C C . PRO A 1 298 ? -27.70067 18.58415 -3.92903 1.000 13.38846 1114 PRO A C 1
ATOM 4901 O O . PRO A 1 298 ? -27.77183 18.97906 -2.76327 1.000 14.36222 1114 PRO A O 1
ATOM 4912 N N . SER A 1 299 ? -27.79820 17.30002 -4.25607 1.000 12.81997 1115 SER A N 1
ATOM 4913 C CA . SER A 1 299 ? -27.83687 16.26746 -3.23415 1.000 13.15421 1115 SER A CA 1
ATOM 4914 C C . SER A 1 299 ? -26.42249 15.88243 -2.82610 1.000 12.53836 1115 SER A C 1
ATOM 4915 O O . SER A 1 299 ? -25.44692 16.13218 -3.54128 1.000 12.39621 1115 SER A O 1
ATOM 4923 N N . PHE A 1 300 ? -26.31399 15.19563 -1.68752 1.000 12.62782 1116 PHE A N 1
ATOM 4924 C CA . PHE A 1 300 ? -25.00649 14.67940 -1.30485 1.000 11.93302 1116 PHE A CA 1
ATOM 4925 C C . PHE A 1 300 ? -24.49823 13.63394 -2.28935 1.000 11.88300 1116 PHE A C 1
ATOM 4926 O O . PHE A 1 300 ? -23.29271 13.54461 -2.49956 1.000 12.15935 1116 PHE A O 1
ATOM 4943 N N . ARG A 1 301 ? -25.39376 12.87616 -2.92311 1.000 12.40938 1117 ARG A N 1
ATOM 4944 C CA . ARG A 1 301 ? -24.97157 11.92789 -3.95523 1.000 12.33046 1117 ARG A CA 1
ATOM 4945 C C . ARG A 1 301 ? -24.41237 12.66439 -5.17052 1.000 12.33043 1117 ARG A C 1
ATOM 4946 O O . ARG A 1 301 ? -23.36045 12.28381 -5.70981 1.000 13.60161 1117 ARG A O 1
ATOM 4967 N N . ASP A 1 302 ? -25.08319 13.74742 -5.59220 1.000 12.09884 1118 ASP A N 1
ATOM 4968 C CA . ASP A 1 302 ? -24.56055 14.56523 -6.68529 1.000 12.62517 1118 ASP A CA 1
ATOM 4969 C C . ASP A 1 302 ? -23.15786 15.04792 -6.34251 1.000 11.91200 1118 ASP A C 1
ATOM 4970 O O . ASP A 1 302 ? -22.25769 15.07674 -7.18875 1.000 12.90942 1118 ASP A O 1
ATOM 4979 N N . LEU A 1 303 ? -22.98847 15.53201 -5.10754 1.000 12.60151 1119 LEU A N 1
ATOM 4980 C CA . LEU A 1 303 ? -21.73301 16.14571 -4.69450 1.000 13.16470 1119 LEU A CA 1
ATOM 4981 C C . LEU A 1 303 ? -20.60364 15.13354 -4.62455 1.000 12.69889 1119 LEU A C 1
ATOM 4982 O O . LEU A 1 303 ? -19.49733 15.40579 -5.10364 1.000 12.59362 1119 LEU A O 1
ATOM 4998 N N . ALA A 1 304 ? -20.85489 13.96128 -4.03237 1.000 12.46730 1120 ALA A N 1
ATOM 4999 C CA . ALA A 1 304 ? -19.82091 12.93291 -3.96662 1.000 12.52517 1120 ALA A CA 1
ATOM 5000 C C . ALA A 1 304 ? -19.36264 12.52605 -5.36277 1.000 11.71195 1120 ALA A C 1
ATOM 5001 O O . ALA A 1 304 ? -18.16413 12.39421 -5.61485 1.000 12.56202 1120 ALA A O 1
ATOM 5008 N N . LEU A 1 305 ? -20.30679 12.34161 -6.27922 1.000 11.87774 1121 LEU A N 1
ATOM 5009 C CA . LEU A 1 305 ? -19.94214 11.96783 -7.63998 1.000 12.63310 1121 LEU A CA 1
ATOM 5010 C C . LEU A 1 305 ? -19.13266 13.07035 -8.31384 1.000 12.44625 1121 LEU A C 1
ATOM 5011 O O . LEU A 1 305 ? -18.10909 12.79856 -8.95508 1.000 13.52529 1121 LEU A O 1
ATOM 5027 N N . ARG A 1 306 ? -19.56443 14.32840 -8.17792 1.000 12.77523 1122 ARG A N 1
ATOM 5028 C CA . ARG A 1 306 ? -18.84547 15.41628 -8.83588 1.000 13.13054 1122 ARG A CA 1
ATOM 5029 C C . ARG A 1 306 ? -17.43656 15.54956 -8.28232 1.000 12.65680 1122 ARG A C 1
ATOM 5030 O O . ARG A 1 306 ? -16.46754 15.69608 -9.04465 1.000 13.49635 1122 ARG A O 1
ATOM 5051 N N . VAL A 1 307 ? -17.29550 15.48480 -6.96029 1.000 13.38581 1123 VAL A N 1
ATOM 5052 C CA . VAL A 1 307 ? -15.98346 15.60721 -6.34203 1.000 13.64899 1123 VAL A CA 1
ATOM 5053 C C . VAL A 1 307 ? -15.09527 14.44212 -6.74472 1.000 12.08044 1123 VAL A C 1
ATOM 5054 O O . VAL A 1 307 ? -13.92231 14.62818 -7.08836 1.000 14.02534 1123 VAL A O 1
ATOM 5067 N N . ASP A 1 308 ? -15.63411 13.22221 -6.73571 1.000 12.89892 1124 ASP A N 1
ATOM 5068 C CA . ASP A 1 308 ? -14.82348 12.07195 -7.12373 1.000 13.12002 1124 ASP A CA 1
ATOM 5069 C C . ASP A 1 308 ? -14.45930 12.10689 -8.60208 1.000 13.37005 1124 ASP A C 1
ATOM 5070 O O . ASP A 1 308 ? -13.38061 11.63930 -8.97685 1.000 14.35961 1124 ASP A O 1
ATOM 5079 N N . GLN A 1 309 ? -15.32175 12.66830 -9.44789 1.000 13.74638 1125 GLN A N 1
ATOM 5080 C CA . GLN A 1 309 ? -14.95725 12.82986 -10.85643 1.000 13.74376 1125 GLN A CA 1
ATOM 5081 C C . GLN A 1 309 ? -13.84591 13.85690 -11.02334 1.000 14.32805 1125 GLN A C 1
ATOM 5082 O O . GLN A 1 309 ? -12.90430 13.63266 -11.78951 1.000 14.99126 1125 GLN A O 1
ATOM 5096 N N . ILE A 1 310 ? -13.92034 14.98029 -10.30295 1.000 14.40700 1126 ILE A N 1
ATOM 5097 C CA . ILE A 1 310 ? -12.82234 15.94964 -10.31747 1.000 14.93074 1126 ILE A CA 1
ATOM 5098 C C . ILE A 1 310 ? -11.51207 15.27965 -9.91528 1.000 15.86242 1126 ILE A C 1
ATOM 5099 O O . ILE A 1 310 ? -10.47369 15.43894 -10.57387 1.000 17.07571 1126 ILE A O 1
ATOM 5115 N N . ARG A 1 311 ? -11.54001 14.51362 -8.82690 1.000 15.34924 1127 ARG A N 1
ATOM 5116 C CA . ARG A 1 311 ? -10.33237 13.84297 -8.36448 1.000 16.01245 1127 ARG A CA 1
ATOM 5117 C C . ARG A 1 311 ? -9.82326 12.87375 -9.42341 1.000 16.82043 1127 ARG A C 1
ATOM 5118 O O . ARG A 1 311 ? -8.62438 12.82349 -9.72497 1.000 17.19154 1127 ARG A O 1
ATOM 5139 N N . ASP A 1 312 ? -10.73247 12.09531 -9.99492 1.000 16.16510 1128 ASP A N 1
ATOM 5140 C CA . ASP A 1 312 ? -10.36115 11.03802 -10.92763 1.000 15.62297 1128 ASP A CA 1
ATOM 5141 C C . ASP A 1 312 ? -9.88838 11.59798 -12.25869 1.000 17.67579 1128 ASP A C 1
ATOM 5142 O O . ASP A 1 312 ? -9.09260 10.95163 -12.95725 1.000 17.81792 1128 ASP A O 1
ATOM 5151 N N . ASN A 1 313 ? -10.37132 12.78060 -12.63349 1.000 17.04418 1129 ASN A N 1
ATOM 5152 C CA . ASN A 1 313 ? -9.98450 13.36472 -13.90990 1.000 18.11798 1129 ASN A CA 1
ATOM 5153 C C . ASN A 1 313 ? -8.59969 13.97721 -13.87415 1.000 20.43404 1129 ASN A C 1
ATOM 5154 O O . ASN A 1 313 ? -8.04899 14.27601 -14.93845 1.000 23.73964 1129 ASN A O 1
ATOM 5165 N N . MET A 1 314 ? -8.00573 14.14631 -12.69974 1.000 19.89456 1130 MET A N 1
ATOM 5166 C CA . MET A 1 314 ? -6.61430 14.56606 -12.65435 1.000 23.52917 1130 MET A CA 1
ATOM 5167 C C . MET A 1 314 ? -5.72353 13.50169 -13.28406 1.000 25.54516 1130 MET A C 1
ATOM 5168 O O . MET A 1 314 ? -6.08473 12.32680 -13.38951 1.000 27.15323 1130 MET A O 1
ATOM 5182 N N . ALA A 1 315 ? -4.54451 13.93196 -13.72067 1.000 23.67921 1131 ALA A N 1
ATOM 5183 C CA . ALA A 1 315 ? -3.59322 12.99869 -14.30746 1.000 24.90565 1131 ALA A CA 1
ATOM 5184 C C . ALA A 1 315 ? -3.17471 11.96727 -13.26657 1.000 26.59005 1131 ALA A C 1
ATOM 5185 O O . ALA A 1 315 ? -2.95518 12.29981 -12.09970 1.000 28.29548 1131 ALA A O 1
ATOM 5192 N N . GLY A 1 316 ? -3.06537 10.70810 -13.69494 1.000 27.25856 1132 GLY A N 1
ATOM 5193 C CA . GLY A 1 316 ? -2.65265 9.62147 -12.81739 1.000 31.18531 1132 GLY A CA 1
ATOM 5194 C C . GLY A 1 316 ? -3.76933 8.70669 -12.33966 1.000 34.32252 1132 GLY A C 1
ATOM 5195 O O . GLY A 1 316 ? -3.54292 7.54936 -11.96311 1.000 37.78342 1132 GLY A O 1
#

GO terms:
  GO:0004713 protein tyrosine kinase activity (F, IDA)
  GO:0004715 non-membrane spanning protein tyrosine kinase activity (F, IDA)
  GO:0000785 chromatin (C, IDA)
  GO:0038043 interleukin-5-mediated signaling pathway (P, IDA)
  GO:0009898 cytoplasmic side of plasma membrane (C, IDA)
  GO:0019897 extrinsic component of plasma membrane (C, IDA)
  GO:0038155 interleukin-23-mediated signaling pathway (P, IDA)
  GO:0038156 interleukin-3-mediated signaling pathway (P, IDA)
  GO:0038162 erythropoietin-mediated signaling pathway (P, IDA)
  GO:0038163 thrombopoietin-mediated signaling pathway (P, IDA)
  GO:0038165 oncostatin-M-mediated signaling pathway (P, IDA)
  GO:0031234 extrinsic component of cytoplasmic side of plasma membrane (C, IDA)
  GO:0019221 cytokine-mediated signaling pathway (P, IDA)
  GO:0048861 leukemia inhibitory factor signaling pathway (P, IDA)
  GO:0120186 negative regulation of protein localization to chromatin (P, IDA)
  GO:0007155 cell adhesion (P, IDA)
  GO:0007259 cell surface receptor signaling pathway via JAK-STAT (P, IDA)
  GO:0070120 ciliary neurotrophic factor-mediated signaling pathway (P, IDA)
  GO:0009898 cytoplasmic side of plasma membrane (C, IC)
  GO:0031234 extrinsic component of cytoplasmic side of plasma membrane (C, IC)

Sequence (298 aa):
NLYFQSMDPTQFEERHLKFLQQLGKGNFGSVEMCRYDPLQDNTGEEVVAVKKLQHSSTEEHLLRDFEREIEILKSLQHDNIIVKKYKKGVVCYSAGRRNLKLIMMEYLPYGSLRDYLQKHKERIDHIKLLQYTSQICCKGMEYLLGTKRYIHRDLLATRNIILVENEENRRVKIIGGDDFFGLTKVLPQDKEKVKEPGESPIFWYAPESLTESKFSVASDVWSFGVVLYELFTTYIEKSKSPPAEEFMRMIIGNDKQGQMIVFHLIELLLKNNGRLPRPDDGCPDEIYMIMTECWNNNNVNQRPSFRDLALRVDQIRDNMAG

Secondary structure (DSSP, 8-state):
--SPPP--TTSS-GGGEEEEEEEEE-SSEEEEEEEE-TT-SS-SEEEEEEEESS--HHHHHHHHHHHHHHHT---TTBPPEEEEE-HHHHTS-EEEEE--TT-BHHHHHHH-GGG--HHHHHHHHHHHHHHHHHHHHTTEE-S--SGGGEEEEETTEEEE---TT-EEPPTT----SS--S--GGG--HHHHHH----HHHHHHHHHHHHHHHHHTT-TT-SHHHHHHHHH-TT--THHHHHHHHHHHHTT--PPPPTT--HHHHHHHHHHS-SSGGGSPPHHHHHHHHHHHHHHS--

Radius of gyration: 19.98 Å; Cα contacts (8 Å, |Δi|>4): 532; chains: 1; bounding box: 47×54×54 Å

Solvent-accessible surface area: 15682 Å² total

Organism: Homo sapiens (NCBI:txid9606)